Protein AF-A0A8T6NYT9-F1 (afdb_monomer_lite)

Foldseek 3Di:
DDPLLLVLLLVLLLLLLLLCLPCVPQLLSPLLSVLSNLLSVLSLVCVLCVLVVHDDPCSLVSLVVSVVSNVRNLVSVVVLVVLPPPCPVLNVQLVVLVVQLVVLSVVSVPPPPPDDPVVSSSSNSVSSVSNSVSSQCSVLVLLQWDDPLVSVVLVCQLVVQLCVFLVVLVVVCVPDPSRDSVSSVVSSVSSSVSSCCSSCVVVVVLVVCCVPCVVPVPVSVVVNLVVLVVVLVSTNDPPDDPVPDDPSVVVSLLLVLVVCLVPLSSLLSRNCLPPPVLPPDPPDRSSRSSVVVSVVSVVVVVVQDDDPPCPPDNDPSVVVVVD

Secondary structure (DSSP, 8-state):
--HHHHHHHHHHHHHHHHHHHHHTTSHHHHHHHHHHHHHHHHHHHHHHHHHTT---TTHHHHHHHHHHHHHHHHHHHHHHHHT-TT-HHHHHHHHHHHHHHHHHHHHTTS-TTSS-HHHHHHHHHHHHHHHHHHHHHHHHHHTT--SHHHHHHHHHHHHHHIIIIIHHHHHHHHH-SS--HHHHHHHHHHHHHHHHHHHTHHHHHHHHHHHHTTT-HHHHHHHHHHHHHHHHHHHS-SS--TTS--HHHHHHHHHHHHHTTT-HHHHHTSGGGG-GGG-S-TT--HHHHHHHHHHHHHHHHHHHSPPTT-TT---HHHHHHH-

Structure (mmCIF, N/CA/C/O backbone):
data_AF-A0A8T6NYT9-F1
#
_entry.id   AF-A0A8T6NYT9-F1
#
loop_
_atom_site.group_PDB
_atom_site.id
_atom_site.type_symbol
_atom_site.label_atom_id
_atom_site.label_alt_id
_atom_site.label_comp_id
_atom_site.label_asym_id
_atom_site.label_entity_id
_atom_site.label_seq_id
_atom_site.pdbx_PDB_ins_code
_atom_site.Cartn_x
_atom_site.Cartn_y
_atom_site.Cartn_z
_atom_site.occupancy
_atom_site.B_iso_or_equiv
_atom_site.auth_seq_id
_atom_site.auth_comp_id
_atom_site.auth_asym_id
_atom_site.auth_atom_id
_atom_site.pdbx_PDB_model_num
ATOM 1 N N . MET A 1 1 ? 15.267 -5.896 -19.922 1.00 69.62 1 MET A N 1
ATOM 2 C CA . MET A 1 1 ? 14.288 -5.954 -18.816 1.00 69.62 1 MET A CA 1
ATOM 3 C C . MET A 1 1 ? 14.125 -7.400 -18.393 1.00 69.62 1 MET A C 1
ATOM 5 O O . MET A 1 1 ? 13.831 -8.230 -19.246 1.00 69.62 1 MET A O 1
ATOM 9 N N . SER A 1 2 ? 14.380 -7.717 -17.125 1.00 80.56 2 SER A N 1
ATOM 10 C CA . SER A 1 2 ? 14.230 -9.085 -16.614 1.00 80.56 2 SER A CA 1
ATOM 11 C C . SER A 1 2 ? 12.814 -9.315 -16.078 1.00 80.56 2 SER A C 1
ATOM 13 O O . SER A 1 2 ? 12.170 -8.389 -15.586 1.00 80.56 2 SER A O 1
ATOM 15 N N . VAL A 1 3 ? 12.331 -10.561 -16.128 1.00 86.12 3 VAL A N 1
ATOM 16 C CA . VAL A 1 3 ? 11.055 -10.963 -15.497 1.00 86.12 3 VAL A CA 1
ATOM 17 C C . VAL A 1 3 ? 11.041 -10.590 -14.010 1.00 86.12 3 VAL A C 1
ATOM 19 O O . VAL A 1 3 ? 10.022 -10.150 -13.483 1.00 86.12 3 VAL A O 1
ATOM 22 N N . LEU A 1 4 ? 12.202 -10.685 -13.355 1.00 88.38 4 LEU A N 1
ATOM 23 C CA . LEU A 1 4 ? 12.388 -10.294 -11.963 1.00 88.38 4 LEU A CA 1
ATOM 24 C C . LEU A 1 4 ? 12.063 -8.812 -11.722 1.00 88.38 4 LEU A C 1
ATOM 26 O O . LEU A 1 4 ? 11.344 -8.515 -10.778 1.00 88.38 4 LEU A O 1
ATOM 30 N N . GLN A 1 5 ? 12.521 -7.888 -12.576 1.00 87.19 5 GLN A N 1
ATOM 31 C CA . GLN A 1 5 ? 12.207 -6.457 -12.432 1.00 87.19 5 GLN A CA 1
ATOM 32 C C . GLN A 1 5 ? 10.701 -6.188 -12.506 1.00 87.19 5 GLN A C 1
ATOM 34 O O . GLN A 1 5 ? 10.179 -5.396 -11.727 1.00 87.19 5 GLN A O 1
ATOM 39 N N . VAL A 1 6 ? 10.001 -6.860 -13.424 1.00 91.50 6 VAL A N 1
ATOM 40 C CA . VAL A 1 6 ? 8.546 -6.720 -13.586 1.00 91.50 6 VAL A CA 1
ATOM 41 C C . VAL A 1 6 ? 7.810 -7.259 -12.361 1.00 91.50 6 VAL A C 1
ATOM 43 O O . VAL A 1 6 ? 6.886 -6.616 -11.866 1.00 91.50 6 VAL A O 1
ATOM 46 N N . ALA A 1 7 ? 8.239 -8.413 -11.843 1.00 93.25 7 ALA A N 1
ATOM 47 C CA . ALA A 1 7 ? 7.665 -9.009 -10.642 1.00 93.25 7 ALA A CA 1
ATOM 48 C C . ALA A 1 7 ? 7.893 -8.129 -9.404 1.00 93.25 7 ALA A C 1
ATOM 50 O O . ALA A 1 7 ? 6.951 -7.872 -8.655 1.00 93.25 7 ALA A O 1
ATOM 51 N N . VAL A 1 8 ? 9.116 -7.620 -9.226 1.00 93.44 8 VAL A N 1
ATOM 52 C CA . VAL A 1 8 ? 9.471 -6.682 -8.151 1.00 93.44 8 VAL A CA 1
ATOM 53 C C . VAL A 1 8 ? 8.623 -5.419 -8.251 1.00 93.44 8 VAL A C 1
ATOM 55 O O . VAL A 1 8 ? 7.994 -5.036 -7.272 1.00 93.44 8 VAL A O 1
ATOM 58 N N . TYR A 1 9 ? 8.524 -4.820 -9.439 1.00 94.62 9 TYR A N 1
ATOM 59 C CA . TYR A 1 9 ? 7.667 -3.664 -9.679 1.00 94.62 9 TYR A CA 1
ATOM 60 C C . TYR A 1 9 ? 6.212 -3.923 -9.277 1.00 94.62 9 TYR A C 1
ATOM 62 O O . TYR A 1 9 ? 5.646 -3.157 -8.497 1.00 94.62 9 TYR A O 1
ATOM 70 N N . ALA A 1 10 ? 5.617 -5.006 -9.786 1.00 96.75 10 ALA A N 1
ATOM 71 C CA . ALA A 1 10 ? 4.220 -5.331 -9.533 1.00 96.75 10 ALA A CA 1
ATOM 72 C C . ALA A 1 10 ? 3.969 -5.556 -8.037 1.00 96.75 10 ALA A C 1
ATOM 74 O O . ALA A 1 10 ? 2.984 -5.060 -7.493 1.00 96.75 10 ALA A O 1
ATOM 75 N N . PHE A 1 11 ? 4.883 -6.252 -7.359 1.00 96.88 11 PHE A N 1
ATOM 76 C CA . PHE A 1 11 ? 4.781 -6.513 -5.930 1.00 96.88 11 PHE A CA 1
ATOM 77 C C . PHE A 1 11 ? 4.947 -5.238 -5.092 1.00 96.88 11 PHE A C 1
ATOM 79 O O . PHE A 1 11 ? 4.126 -4.976 -4.214 1.00 96.88 11 PHE A O 1
ATOM 86 N N . THR A 1 12 ? 5.961 -4.412 -5.372 1.00 96.06 12 THR A N 1
ATOM 87 C CA . THR A 1 12 ? 6.179 -3.145 -4.658 1.00 96.06 12 THR A CA 1
ATOM 88 C C . THR A 1 12 ? 5.011 -2.179 -4.870 1.00 96.06 12 THR A C 1
ATOM 90 O O . THR A 1 12 ? 4.541 -1.574 -3.905 1.00 96.06 12 THR A O 1
ATOM 93 N N . LEU A 1 13 ? 4.490 -2.076 -6.098 1.00 97.69 13 LEU A N 1
ATOM 94 C CA . LEU A 1 13 ? 3.317 -1.257 -6.400 1.00 97.69 13 LEU A CA 1
ATOM 95 C C . LEU A 1 13 ? 2.077 -1.760 -5.653 1.00 97.69 13 LEU A C 1
ATOM 97 O O . LEU A 1 13 ? 1.397 -0.968 -4.999 1.00 97.69 13 LEU A O 1
ATOM 101 N N . TRP A 1 14 ? 1.798 -3.066 -5.726 1.00 98.12 14 TRP A N 1
ATOM 102 C CA . TRP A 1 14 ? 0.682 -3.688 -5.014 1.00 98.12 14 TRP A CA 1
ATOM 103 C C . TRP A 1 14 ? 0.761 -3.408 -3.520 1.00 98.12 14 TRP A C 1
ATOM 105 O O . TRP A 1 14 ? -0.209 -2.941 -2.932 1.00 98.12 14 TRP A O 1
ATOM 115 N N . MET A 1 15 ? 1.924 -3.633 -2.918 1.00 96.88 15 MET A N 1
ATOM 116 C CA . MET A 1 15 ? 2.115 -3.458 -1.489 1.00 96.88 15 MET A CA 1
ATOM 117 C C . MET A 1 15 ? 1.960 -1.996 -1.065 1.00 96.88 15 MET A C 1
ATOM 119 O O . MET A 1 15 ? 1.299 -1.717 -0.065 1.00 96.88 15 MET A O 1
ATOM 123 N N . GLY A 1 16 ? 2.508 -1.060 -1.847 1.00 96.69 16 GLY A N 1
ATOM 124 C CA . GLY A 1 16 ? 2.328 0.370 -1.620 1.00 96.69 16 GLY A CA 1
ATOM 125 C C . GLY A 1 16 ? 0.852 0.757 -1.631 1.00 96.69 16 GLY A C 1
ATOM 126 O O . GLY A 1 16 ? 0.350 1.297 -0.647 1.00 96.69 16 GLY A O 1
ATOM 127 N N . LEU A 1 17 ? 0.127 0.406 -2.697 1.00 97.38 17 LEU A N 1
ATOM 128 C CA . LEU A 1 17 ? -1.304 0.696 -2.818 1.00 97.38 17 LEU A CA 1
ATOM 129 C C . LEU A 1 17 ? -2.139 -0.002 -1.738 1.00 97.38 17 LEU A C 1
ATOM 131 O O . LEU A 1 17 ? -3.044 0.617 -1.182 1.00 97.38 17 LEU A O 1
ATOM 135 N N . TYR A 1 18 ? -1.816 -1.251 -1.397 1.00 95.81 18 TYR A N 1
ATOM 136 C CA . TYR A 1 18 ? -2.492 -2.013 -0.349 1.00 95.81 18 TYR A CA 1
ATOM 137 C C . TYR A 1 18 ? -2.380 -1.321 1.015 1.00 95.81 18 TYR A C 1
ATOM 139 O O . TYR A 1 18 ? -3.374 -1.184 1.726 1.00 95.81 18 TYR A O 1
ATOM 147 N N . MET A 1 19 ? -1.191 -0.828 1.376 1.00 94.44 19 MET A N 1
ATOM 148 C CA . MET A 1 19 ? -0.997 -0.089 2.628 1.00 94.44 19 MET A CA 1
ATOM 149 C C . MET A 1 19 ? -1.791 1.221 2.655 1.00 94.44 19 MET A C 1
ATOM 151 O O . MET A 1 19 ? -2.380 1.561 3.688 1.00 94.44 19 MET A O 1
ATOM 155 N N . LEU A 1 20 ? -1.834 1.939 1.526 1.00 94.56 20 LEU A N 1
ATOM 156 C CA . LEU A 1 20 ? -2.607 3.174 1.399 1.00 94.56 20 LEU A CA 1
ATOM 157 C C . LEU A 1 20 ? -4.108 2.911 1.537 1.00 94.56 20 LEU A C 1
ATOM 159 O O . LEU A 1 20 ? -4.783 3.633 2.263 1.00 94.56 20 LEU A O 1
ATOM 163 N N . GLU A 1 21 ? -4.622 1.867 0.893 1.00 92.75 21 GLU A N 1
ATOM 164 C CA . GLU A 1 21 ? -6.035 1.494 0.966 1.00 92.75 21 GLU A CA 1
ATOM 165 C C . GLU A 1 21 ? -6.429 1.034 2.373 1.00 92.75 21 GLU A C 1
ATOM 167 O O . GLU A 1 21 ? -7.444 1.481 2.910 1.00 92.75 21 GLU A O 1
ATOM 172 N N . ARG A 1 22 ? -5.590 0.207 3.009 1.00 87.44 22 ARG A N 1
ATOM 173 C CA . ARG A 1 22 ? -5.899 -0.402 4.304 1.00 87.44 22 ARG A CA 1
ATOM 174 C C . ARG A 1 22 ? -6.036 0.622 5.427 1.00 87.44 22 ARG A C 1
ATOM 176 O O . ARG A 1 22 ? -6.918 0.477 6.270 1.00 87.44 22 ARG A O 1
ATOM 183 N N . ALA A 1 23 ? -5.138 1.605 5.495 1.00 84.50 23 ALA A N 1
ATOM 184 C CA . ALA A 1 23 ? -5.061 2.502 6.648 1.00 84.50 23 ALA A CA 1
ATOM 185 C C . ALA A 1 23 ? -4.524 3.902 6.303 1.00 84.50 23 ALA A C 1
ATOM 187 O O . ALA A 1 23 ? -3.654 4.428 7.001 1.00 84.50 23 ALA A O 1
ATOM 188 N N . TRP A 1 24 ? -5.089 4.554 5.277 1.00 86.12 24 TRP A N 1
ATOM 189 C CA . TRP A 1 24 ? -4.715 5.925 4.886 1.00 86.12 24 TRP A CA 1
ATOM 190 C C . TRP A 1 24 ? -4.784 6.950 6.026 1.00 86.12 24 TRP A C 1
ATOM 192 O O . TRP A 1 24 ? -4.152 7.990 5.959 1.00 86.12 24 TRP A O 1
ATOM 202 N N . HIS A 1 25 ? -5.548 6.730 7.090 1.00 83.31 25 HIS A N 1
ATOM 203 C CA . HIS A 1 25 ? -5.598 7.696 8.191 1.00 83.31 25 HIS A CA 1
ATOM 204 C C . HIS A 1 25 ? -4.392 7.595 9.142 1.00 83.31 25 HIS A C 1
ATOM 206 O O . HIS A 1 25 ? -4.184 8.499 9.948 1.00 83.31 25 HIS A O 1
ATOM 212 N N . LYS A 1 26 ? -3.602 6.512 9.088 1.00 84.25 26 LYS A N 1
ATOM 213 C CA . LYS A 1 26 ? -2.455 6.311 9.981 1.00 84.25 26 LYS A CA 1
ATOM 214 C C . LYS A 1 26 ? -1.170 6.795 9.314 1.00 84.25 26 LYS A C 1
ATOM 216 O O . LYS A 1 26 ? -0.822 6.282 8.250 1.00 84.25 26 LYS A O 1
ATOM 221 N N . PRO A 1 27 ? -0.426 7.731 9.925 1.00 86.56 27 PRO A N 1
ATOM 222 C CA . PRO A 1 27 ? 0.729 8.357 9.283 1.00 86.56 27 PRO A CA 1
ATOM 223 C C . PRO A 1 27 ? 1.790 7.337 8.848 1.00 86.56 27 PRO A C 1
ATOM 225 O O . PRO A 1 27 ? 2.252 7.404 7.713 1.00 86.56 27 PRO A O 1
ATOM 228 N N . GLY A 1 28 ? 2.103 6.336 9.681 1.00 86.81 28 GLY A N 1
ATOM 229 C CA . GLY A 1 28 ? 3.071 5.287 9.334 1.00 86.81 28 GLY A CA 1
ATOM 230 C C . GLY A 1 28 ? 2.706 4.507 8.063 1.00 86.81 28 GLY A C 1
ATOM 231 O O . GLY A 1 28 ? 3.552 4.325 7.193 1.00 86.81 28 GLY A O 1
ATOM 232 N N . MET A 1 29 ? 1.434 4.120 7.915 1.00 90.25 29 MET A N 1
ATOM 233 C CA . MET A 1 29 ? 0.938 3.391 6.737 1.00 90.25 29 MET A CA 1
ATOM 234 C C . MET A 1 29 ? 0.934 4.268 5.481 1.00 90.25 29 MET A C 1
ATOM 236 O O . MET A 1 29 ? 1.312 3.804 4.407 1.00 90.25 29 MET A O 1
ATOM 240 N N . ARG A 1 30 ? 0.578 5.553 5.619 1.00 93.25 30 ARG A N 1
ATOM 241 C CA . ARG A 1 30 ? 0.598 6.521 4.511 1.00 93.25 30 ARG A CA 1
ATOM 242 C C . ARG A 1 30 ? 1.997 6.731 3.961 1.00 93.25 30 ARG A C 1
ATOM 244 O O . ARG A 1 30 ? 2.193 6.628 2.757 1.00 93.25 30 ARG A O 1
ATOM 251 N N . TYR A 1 31 ? 2.955 7.061 4.824 1.00 93.12 31 TYR A N 1
ATOM 252 C CA . TYR A 1 31 ? 4.298 7.409 4.370 1.00 93.12 31 TYR A CA 1
ATOM 253 C C . TYR A 1 31 ? 5.034 6.190 3.815 1.00 93.12 31 TYR A C 1
ATOM 255 O O . TYR A 1 31 ? 5.657 6.299 2.762 1.00 93.12 31 TYR A O 1
ATOM 263 N N . ALA A 1 32 ? 4.886 5.018 4.441 1.00 92.50 32 ALA A N 1
ATOM 264 C CA . ALA A 1 32 ? 5.432 3.774 3.905 1.00 92.50 32 ALA A CA 1
ATOM 265 C C . ALA A 1 32 ? 4.803 3.404 2.550 1.00 92.50 32 ALA A C 1
ATOM 267 O O . ALA A 1 32 ? 5.521 3.106 1.597 1.00 92.50 32 ALA A O 1
ATOM 268 N N . GLY A 1 33 ? 3.473 3.497 2.429 1.00 94.31 33 GLY A N 1
ATOM 269 C CA . GLY A 1 33 ? 2.775 3.224 1.172 1.00 94.31 33 GLY A CA 1
ATOM 270 C C . GLY A 1 33 ? 3.147 4.203 0.052 1.00 94.31 33 GLY A C 1
ATOM 271 O O . GLY A 1 33 ? 3.397 3.776 -1.074 1.00 94.31 33 GLY A O 1
ATOM 272 N N . LEU A 1 34 ? 3.266 5.502 0.356 1.00 95.19 34 LEU A N 1
ATOM 273 C CA . LEU A 1 34 ? 3.744 6.515 -0.594 1.00 95.19 34 LEU A CA 1
ATOM 274 C C . LEU A 1 34 ? 5.205 6.276 -0.991 1.00 95.19 34 LEU A C 1
ATOM 276 O O . LEU A 1 34 ? 5.539 6.412 -2.164 1.00 95.19 34 LEU A O 1
ATOM 280 N N . GLY A 1 35 ? 6.061 5.885 -0.043 1.00 93.56 35 GLY A N 1
ATOM 281 C CA . GLY A 1 35 ? 7.455 5.534 -0.311 1.00 93.56 35 GLY A CA 1
ATOM 282 C C . GLY A 1 35 ? 7.568 4.373 -1.298 1.00 93.56 35 GLY A C 1
ATOM 283 O O . GLY A 1 35 ? 8.280 4.483 -2.294 1.00 93.56 35 GLY A O 1
ATOM 284 N N . LEU A 1 36 ? 6.806 3.297 -1.076 1.00 95.19 36 LEU A N 1
ATOM 285 C CA . LEU A 1 36 ? 6.728 2.151 -1.991 1.00 95.19 36 LEU A CA 1
ATOM 286 C C . LEU A 1 36 ? 6.179 2.540 -3.370 1.00 95.19 36 LEU A C 1
ATOM 288 O O . LEU A 1 36 ? 6.704 2.092 -4.387 1.00 95.19 36 LEU A O 1
ATOM 292 N N . LEU A 1 37 ? 5.156 3.397 -3.420 1.00 95.50 37 LEU A N 1
ATOM 293 C CA . LEU A 1 37 ? 4.544 3.846 -4.672 1.00 95.50 37 LEU A CA 1
ATOM 294 C C . LEU A 1 37 ? 5.505 4.687 -5.519 1.00 95.50 37 LEU A C 1
ATOM 296 O O . LEU A 1 37 ? 5.673 4.422 -6.708 1.00 95.50 37 LEU A O 1
ATOM 300 N N . ILE A 1 38 ? 6.169 5.669 -4.907 1.00 93.12 38 ILE A N 1
ATOM 301 C CA . ILE A 1 38 ? 7.181 6.493 -5.581 1.00 93.12 38 ILE A CA 1
ATOM 302 C C . ILE A 1 38 ? 8.324 5.618 -6.085 1.00 93.12 38 ILE A C 1
ATOM 304 O O . ILE A 1 38 ? 8.765 5.771 -7.226 1.00 93.12 38 ILE A O 1
ATOM 308 N N . TYR A 1 39 ? 8.776 4.673 -5.260 1.00 91.75 39 TYR A N 1
ATOM 309 C CA . TYR A 1 39 ? 9.820 3.741 -5.653 1.00 91.75 39 TYR A CA 1
ATOM 310 C C . TYR A 1 39 ? 9.406 2.878 -6.856 1.00 91.75 39 TYR A C 1
ATOM 312 O O . TYR A 1 39 ? 10.167 2.767 -7.817 1.00 91.75 39 TYR A O 1
ATOM 320 N N . ALA A 1 40 ? 8.188 2.325 -6.854 1.00 94.06 40 ALA A N 1
ATOM 321 C CA . ALA A 1 40 ? 7.669 1.531 -7.967 1.00 94.06 40 ALA A CA 1
ATOM 322 C C . ALA A 1 40 ? 7.590 2.344 -9.272 1.00 94.06 40 ALA A C 1
ATOM 324 O O . ALA A 1 40 ? 8.002 1.859 -10.326 1.00 94.06 40 ALA A O 1
ATOM 325 N N . ILE A 1 41 ? 7.128 3.598 -9.210 1.00 91.94 41 ILE A N 1
ATOM 326 C CA . ILE A 1 41 ? 7.104 4.509 -10.369 1.00 91.94 41 ILE A CA 1
ATOM 327 C C . ILE A 1 41 ? 8.526 4.767 -10.884 1.00 91.94 41 ILE A C 1
ATOM 329 O O . ILE A 1 41 ? 8.763 4.732 -12.095 1.00 91.94 41 ILE A O 1
ATOM 333 N N . GLY A 1 42 ? 9.483 4.975 -9.976 1.00 89.06 42 GLY A N 1
ATOM 334 C CA . GLY A 1 42 ? 10.900 5.092 -10.312 1.00 89.06 42 GLY A CA 1
ATOM 335 C C . GLY A 1 42 ? 11.430 3.865 -11.044 1.00 89.06 42 GLY A 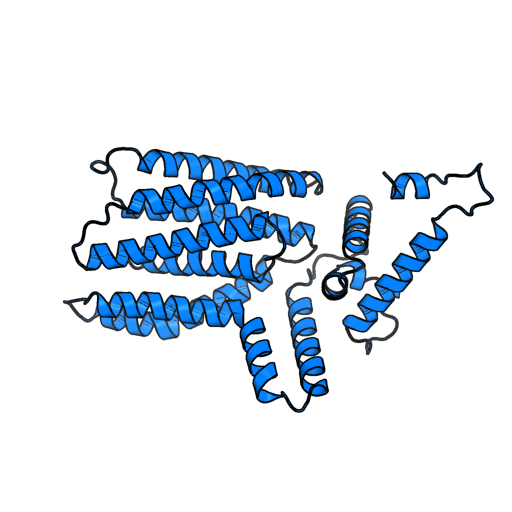C 1
ATOM 336 O O . GLY A 1 42 ? 12.048 3.997 -12.099 1.00 89.06 42 GLY A O 1
ATOM 337 N N . LEU A 1 43 ? 11.134 2.671 -10.525 1.00 88.00 43 LEU A N 1
ATOM 338 C CA . LEU A 1 43 ? 11.556 1.400 -11.109 1.00 88.00 43 LEU A CA 1
ATOM 339 C C . LEU A 1 43 ? 11.000 1.202 -12.529 1.00 88.00 43 LEU A C 1
ATOM 341 O O . LEU A 1 43 ? 11.760 0.854 -13.434 1.00 88.00 43 LEU A O 1
ATOM 345 N N . ALA A 1 44 ? 9.707 1.471 -12.748 1.00 90.56 44 ALA A N 1
ATOM 346 C CA . ALA A 1 44 ? 9.099 1.394 -14.080 1.00 90.56 44 ALA A CA 1
ATOM 347 C C . ALA A 1 44 ? 9.731 2.396 -15.051 1.00 90.56 44 ALA A C 1
ATOM 349 O O . ALA A 1 44 ? 10.100 2.038 -16.167 1.00 90.56 44 ALA A O 1
ATOM 350 N N . SER A 1 45 ? 9.920 3.639 -14.613 1.00 87.75 45 SER A N 1
ATOM 351 C CA . SER A 1 45 ? 10.474 4.695 -15.459 1.00 87.75 45 SER A CA 1
ATOM 352 C C . SER A 1 45 ? 11.919 4.420 -15.881 1.00 87.75 45 SER A C 1
ATOM 354 O O . SER A 1 45 ? 12.270 4.604 -17.045 1.00 87.75 45 SER A O 1
ATOM 356 N N . VAL A 1 46 ? 12.751 3.924 -14.958 1.00 83.38 46 VAL A N 1
ATOM 357 C CA . VAL A 1 46 ? 14.122 3.483 -15.261 1.00 83.38 46 VAL A CA 1
ATOM 358 C C . VAL A 1 46 ? 14.100 2.334 -16.262 1.00 83.38 46 VAL A C 1
ATOM 360 O O . VAL A 1 46 ? 14.842 2.357 -17.239 1.00 83.38 46 VAL A O 1
ATOM 363 N N . SER A 1 47 ? 13.218 1.354 -16.057 1.00 84.62 47 SER A N 1
ATOM 364 C CA . SER A 1 47 ? 13.095 0.200 -16.950 1.00 84.62 47 SER A CA 1
ATOM 365 C C . SER A 1 47 ? 12.673 0.594 -18.373 1.00 84.62 47 SER A C 1
ATOM 367 O O . SER A 1 47 ? 13.186 0.054 -19.359 1.00 84.62 47 SER A O 1
ATOM 369 N N . LEU A 1 48 ? 11.768 1.567 -18.492 1.00 87.00 48 LEU A N 1
ATOM 370 C CA . LEU A 1 48 ? 11.297 2.097 -19.771 1.00 87.00 48 LEU A CA 1
ATOM 371 C C . LEU A 1 48 ? 12.383 2.876 -20.514 1.00 87.00 48 LEU A C 1
ATOM 373 O O . LEU A 1 48 ? 12.574 2.668 -21.710 1.00 87.00 48 LEU A O 1
ATOM 377 N N . ALA A 1 49 ? 13.117 3.734 -19.814 1.00 84.06 49 ALA A N 1
ATOM 378 C CA . ALA A 1 49 ? 14.165 4.542 -20.422 1.00 84.06 49 ALA A CA 1
ATOM 379 C C . ALA A 1 49 ? 15.401 3.721 -20.820 1.00 84.06 49 ALA A C 1
ATOM 381 O O . ALA A 1 49 ? 15.932 3.927 -21.911 1.00 84.06 49 ALA A O 1
ATOM 382 N N . ASP A 1 50 ? 15.795 2.733 -20.007 1.00 79.94 50 ASP A N 1
ATOM 383 C CA . ASP A 1 50 ? 16.852 1.772 -20.358 1.00 79.94 50 ASP A CA 1
ATOM 384 C C . ASP A 1 50 ? 16.489 1.006 -21.641 1.00 79.94 50 ASP A C 1
ATOM 386 O O . ASP A 1 50 ? 17.287 0.867 -22.565 1.00 79.94 50 ASP A O 1
ATOM 390 N N . SER A 1 51 ? 15.216 0.619 -21.766 1.00 78.06 51 SER A N 1
ATOM 391 C CA . SER A 1 51 ? 14.690 -0.027 -22.973 1.00 78.06 51 SER A CA 1
ATOM 392 C C . SER A 1 51 ? 14.675 0.885 -24.208 1.00 78.06 51 SER A C 1
ATOM 394 O O . SER A 1 51 ? 14.680 0.381 -25.327 1.00 78.06 51 SER A O 1
ATOM 396 N N . ALA A 1 52 ? 14.655 2.206 -24.020 1.00 80.62 52 ALA A N 1
ATOM 397 C CA . ALA A 1 52 ? 14.735 3.202 -25.088 1.00 80.62 52 ALA A CA 1
ATOM 398 C C . ALA A 1 52 ? 16.184 3.622 -25.414 1.00 80.62 52 ALA A C 1
ATOM 400 O O . ALA A 1 52 ? 16.388 4.542 -26.206 1.00 80.62 52 ALA A O 1
ATOM 401 N N . GLY A 1 53 ? 17.192 2.994 -24.792 1.00 77.06 53 GLY A N 1
ATOM 402 C CA . GLY A 1 53 ? 18.602 3.364 -24.949 1.00 77.06 53 GLY A CA 1
ATOM 403 C C . GLY A 1 53 ? 18.964 4.710 -24.309 1.00 77.06 53 GLY A C 1
ATOM 404 O O . GLY A 1 53 ? 20.016 5.274 -24.609 1.00 77.06 53 GLY A O 1
ATOM 405 N N . GLN A 1 54 ? 18.104 5.247 -23.438 1.00 79.44 54 GLN A N 1
ATOM 406 C CA . GLN A 1 54 ? 18.323 6.518 -22.756 1.00 79.44 54 GLN A CA 1
ATOM 407 C C . GLN A 1 54 ? 18.921 6.281 -21.369 1.00 79.44 54 GLN A C 1
ATOM 409 O O . GLN A 1 54 ? 18.381 5.535 -20.554 1.00 79.44 54 GLN A O 1
ATOM 414 N N . ARG A 1 55 ? 20.025 6.970 -21.057 1.00 71.25 55 ARG A N 1
ATOM 415 C CA . ARG A 1 55 ? 20.572 6.976 -19.695 1.00 71.25 55 ARG A CA 1
ATOM 416 C C . ARG A 1 55 ? 19.736 7.876 -18.792 1.00 71.25 55 ARG A C 1
ATOM 418 O O . ARG A 1 55 ? 19.692 9.089 -18.978 1.00 71.25 55 ARG A O 1
ATOM 425 N N . VAL A 1 56 ? 19.138 7.280 -17.766 1.00 69.25 56 VAL A N 1
ATOM 426 C CA . VAL A 1 56 ? 18.379 7.999 -16.739 1.00 69.25 56 VAL A CA 1
ATOM 427 C C . VAL A 1 56 ? 19.315 8.513 -15.656 1.00 69.25 56 VAL A C 1
ATOM 429 O O . VAL A 1 56 ? 19.646 7.806 -14.709 1.00 69.25 56 VAL A O 1
ATOM 432 N N . THR A 1 57 ? 19.728 9.772 -15.760 1.00 71.50 57 THR A N 1
ATOM 433 C CA . THR A 1 57 ? 20.584 10.415 -14.747 1.00 71.50 57 THR A CA 1
ATOM 434 C C . THR A 1 57 ? 19.850 10.703 -13.438 1.00 71.50 57 THR A C 1
ATOM 436 O O . THR A 1 57 ? 20.488 10.837 -12.398 1.00 71.50 57 THR A O 1
ATOM 439 N N . TRP A 1 58 ? 18.513 10.761 -13.458 1.00 71.12 58 TRP A N 1
ATOM 440 C CA . TRP A 1 58 ? 17.707 11.064 -12.276 1.00 71.12 58 TRP A CA 1
ATOM 441 C C . TRP A 1 58 ? 17.379 9.837 -11.397 1.00 71.12 58 TRP A C 1
ATOM 443 O O . TRP A 1 58 ? 16.826 9.985 -10.308 1.00 71.12 58 TRP A O 1
ATOM 453 N N . GLN A 1 59 ? 17.749 8.627 -11.829 1.00 67.62 59 GLN A N 1
ATOM 454 C CA . GLN A 1 59 ? 17.516 7.362 -11.121 1.00 67.62 59 GLN A CA 1
ATOM 455 C C . GLN A 1 59 ? 17.887 7.382 -9.620 1.00 67.62 59 GLN A C 1
ATOM 457 O O . GLN A 1 59 ? 17.038 7.007 -8.806 1.00 67.62 59 GLN A O 1
ATOM 462 N N . PRO A 1 60 ? 19.092 7.831 -9.206 1.00 69.38 60 PRO A N 1
ATOM 463 C CA . PRO A 1 60 ? 19.459 7.866 -7.788 1.00 69.38 60 PRO A CA 1
ATOM 464 C C . PRO A 1 60 ? 18.558 8.796 -6.963 1.00 69.38 60 PRO A C 1
ATOM 466 O O . PRO A 1 60 ? 18.284 8.521 -5.796 1.00 69.38 60 PRO A O 1
ATOM 469 N N . TYR A 1 61 ? 18.037 9.864 -7.570 1.00 75.19 61 TYR A N 1
ATOM 470 C CA . TYR A 1 61 ? 17.211 10.851 -6.879 1.00 75.19 61 TYR A CA 1
ATOM 471 C C . TYR A 1 61 ? 15.829 10.307 -6.516 1.00 75.19 61 TYR A C 1
ATOM 473 O O . TYR A 1 61 ? 15.298 10.687 -5.478 1.00 75.19 61 TYR A O 1
ATOM 481 N N . VAL A 1 62 ? 15.257 9.387 -7.303 1.00 75.88 62 VAL A N 1
ATOM 482 C CA . VAL A 1 62 ? 13.962 8.775 -6.953 1.00 75.88 62 VAL A CA 1
ATOM 483 C C . VAL A 1 62 ? 14.090 7.811 -5.780 1.00 75.88 62 VAL A C 1
ATOM 485 O O . VAL A 1 62 ? 13.236 7.820 -4.895 1.00 75.88 62 VAL A O 1
ATOM 488 N N . ALA A 1 63 ? 15.182 7.046 -5.705 1.00 76.12 63 ALA A N 1
ATOM 489 C CA . ALA A 1 63 ? 15.476 6.242 -4.521 1.00 76.12 63 ALA A CA 1
ATOM 490 C C . ALA A 1 63 ? 15.688 7.137 -3.284 1.00 76.12 63 ALA A C 1
ATOM 492 O O . ALA A 1 63 ? 15.080 6.900 -2.240 1.00 76.12 63 ALA A O 1
ATOM 493 N N . LEU A 1 64 ? 16.453 8.225 -3.424 1.00 81.06 64 LEU A N 1
ATOM 494 C CA . LEU A 1 64 ? 16.674 9.207 -2.355 1.00 81.06 64 LEU A CA 1
ATOM 495 C C . LEU A 1 64 ? 15.383 9.902 -1.902 1.00 81.06 64 LEU A C 1
ATOM 497 O O . LEU A 1 64 ? 15.218 10.159 -0.712 1.00 81.06 64 LEU A O 1
ATOM 501 N N . LEU A 1 65 ? 14.438 10.155 -2.811 1.00 84.94 65 LEU A N 1
ATOM 502 C CA . LEU A 1 65 ? 13.154 10.783 -2.484 1.00 84.94 65 LEU A CA 1
ATOM 503 C C . LEU A 1 65 ? 12.285 9.907 -1.570 1.00 84.94 65 LEU A C 1
ATOM 505 O O . LEU A 1 65 ? 11.428 10.420 -0.852 1.00 84.94 65 LEU A O 1
ATOM 509 N N . THR A 1 66 ? 12.530 8.596 -1.535 1.00 85.38 66 THR A N 1
ATOM 510 C CA . THR A 1 66 ? 11.817 7.694 -0.620 1.00 85.38 66 THR A CA 1
ATOM 511 C C . THR A 1 66 ? 12.336 7.768 0.817 1.00 85.38 66 THR A C 1
ATOM 513 O O . THR A 1 66 ? 11.561 7.568 1.750 1.00 85.38 66 THR A O 1
ATOM 516 N N . VAL A 1 67 ? 13.605 8.138 1.021 1.00 86.81 67 VAL A N 1
ATOM 517 C CA . VAL A 1 67 ? 14.243 8.251 2.345 1.00 86.81 67 VAL A CA 1
ATOM 518 C C . VAL A 1 67 ? 13.452 9.125 3.327 1.00 86.81 67 VAL A C 1
ATOM 520 O O . VAL A 1 67 ? 13.157 8.636 4.420 1.00 86.81 67 VAL A O 1
ATOM 523 N N . PRO A 1 68 ? 13.052 10.373 2.997 1.00 88.25 68 PRO A N 1
ATOM 524 C CA . PRO A 1 68 ? 12.286 11.197 3.930 1.00 88.25 68 PRO A CA 1
ATOM 525 C C . PRO A 1 68 ? 10.926 10.581 4.282 1.00 88.25 68 PRO A C 1
ATOM 527 O O . PRO A 1 68 ? 10.477 10.716 5.417 1.00 88.25 68 PRO A O 1
ATOM 530 N N . LEU A 1 69 ? 10.281 9.858 3.360 1.00 89.44 69 LEU A N 1
ATOM 531 C CA . LEU A 1 69 ? 9.007 9.189 3.641 1.00 89.44 69 LEU A CA 1
ATOM 532 C C . LEU A 1 69 ? 9.185 8.061 4.663 1.00 89.44 69 LEU A C 1
ATOM 534 O O . LEU A 1 69 ? 8.409 7.953 5.611 1.00 89.44 69 LEU A O 1
ATOM 538 N N . TRP A 1 70 ? 10.250 7.273 4.544 1.00 85.31 70 TRP A N 1
ATOM 539 C CA . TRP A 1 70 ? 10.560 6.236 5.531 1.00 85.31 70 TRP A CA 1
ATOM 540 C C . TRP A 1 70 ? 11.011 6.807 6.874 1.00 85.31 70 TRP A C 1
ATOM 542 O O . TRP A 1 70 ? 10.597 6.302 7.920 1.00 85.31 70 TRP A O 1
ATOM 552 N N . ALA A 1 71 ? 11.761 7.911 6.865 1.00 85.94 71 ALA A N 1
ATOM 553 C CA . ALA A 1 71 ? 12.121 8.637 8.081 1.00 85.94 71 ALA A CA 1
ATOM 554 C C . ALA A 1 71 ? 10.884 9.158 8.835 1.00 85.94 71 ALA A C 1
ATOM 556 O O . ALA A 1 71 ? 10.871 9.153 10.062 1.00 85.94 71 ALA A O 1
ATOM 557 N N . LEU A 1 72 ? 9.819 9.546 8.123 1.00 86.25 72 LEU A N 1
ATOM 558 C CA . LEU A 1 72 ? 8.534 9.925 8.723 1.00 86.25 72 LEU A CA 1
ATOM 559 C C . LEU A 1 72 ? 7.694 8.716 9.170 1.00 86.25 72 LEU A C 1
ATOM 561 O O . LEU A 1 72 ? 6.852 8.842 10.062 1.00 86.25 72 LEU A O 1
ATOM 565 N N . ALA A 1 73 ? 7.903 7.537 8.583 1.00 84.25 73 ALA A N 1
ATOM 566 C CA . ALA A 1 73 ? 7.169 6.325 8.938 1.00 84.25 73 ALA A CA 1
ATOM 567 C C . ALA A 1 73 ? 7.673 5.682 10.248 1.00 84.25 73 ALA A C 1
ATOM 569 O O . ALA A 1 73 ? 6.860 5.274 11.080 1.00 84.25 73 ALA A O 1
ATOM 570 N N . LEU A 1 74 ? 8.995 5.632 10.461 1.00 81.19 74 LEU A N 1
ATOM 571 C CA . LEU A 1 74 ? 9.642 4.917 11.576 1.00 81.19 74 LEU A CA 1
ATOM 572 C C . LEU A 1 74 ? 9.283 5.411 12.998 1.00 81.19 74 LEU A C 1
ATOM 574 O O . LEU A 1 74 ? 9.066 4.565 13.868 1.00 81.19 74 LEU A O 1
ATOM 578 N N . PRO A 1 75 ? 9.164 6.722 13.289 1.00 80.44 75 PRO A N 1
ATOM 579 C CA . PRO A 1 75 ? 8.816 7.197 14.632 1.00 80.44 75 PRO A CA 1
ATOM 580 C C . PRO A 1 75 ? 7.431 6.724 15.089 1.00 80.44 75 PRO A C 1
ATOM 582 O O . PRO A 1 75 ? 7.239 6.388 16.258 1.00 80.44 75 PRO A O 1
ATOM 585 N N . ASN A 1 76 ? 6.482 6.624 14.152 1.00 75.19 76 ASN A N 1
ATOM 586 C CA . ASN A 1 76 ? 5.140 6.110 14.429 1.00 75.19 76 ASN A CA 1
ATOM 587 C C . ASN A 1 76 ? 5.180 4.630 14.839 1.00 75.19 76 ASN A C 1
ATOM 589 O O . ASN A 1 76 ? 4.401 4.195 15.681 1.00 75.19 76 ASN A O 1
ATOM 593 N N . LEU A 1 77 ? 6.123 3.864 14.286 1.00 71.75 77 LEU A N 1
ATOM 594 C CA . LEU A 1 77 ? 6.310 2.453 14.610 1.00 71.75 77 LEU A CA 1
ATOM 595 C C . LEU A 1 77 ? 6.853 2.260 16.033 1.00 71.75 77 LEU A C 1
ATOM 597 O O . LEU A 1 77 ? 6.422 1.346 16.732 1.00 71.75 77 LEU A O 1
ATOM 601 N N . HIS A 1 78 ? 7.748 3.145 16.482 1.00 69.31 78 HIS A N 1
ATOM 602 C CA . HIS A 1 78 ? 8.272 3.115 17.848 1.00 69.31 78 HIS A CA 1
ATOM 603 C C . HIS A 1 78 ? 7.170 3.367 18.884 1.00 69.31 78 HIS A C 1
ATOM 605 O O . HIS A 1 78 ? 7.059 2.615 19.849 1.00 69.31 78 HIS A O 1
ATOM 611 N N . GLN A 1 79 ? 6.316 4.370 18.651 1.00 70.56 79 GLN A N 1
ATOM 612 C CA . GLN A 1 79 ? 5.190 4.672 19.541 1.00 70.56 79 GLN A CA 1
ATOM 613 C C . GLN A 1 79 ? 4.185 3.514 19.610 1.00 70.56 79 GLN A C 1
ATOM 615 O O . GLN A 1 79 ? 3.805 3.103 20.700 1.00 70.56 79 GLN A O 1
ATOM 620 N N . MET A 1 80 ? 3.806 2.939 18.463 1.00 65.88 80 MET A N 1
ATOM 621 C CA . MET A 1 80 ? 2.843 1.828 18.410 1.00 65.88 80 MET A CA 1
ATOM 622 C C . MET A 1 80 ? 3.381 0.553 19.066 1.00 65.88 80 MET A C 1
ATOM 624 O O . MET A 1 80 ? 2.638 -0.198 19.692 1.00 65.88 80 MET A O 1
ATOM 628 N N . ALA A 1 81 ? 4.681 0.289 18.942 1.00 66.38 81 ALA A N 1
ATOM 629 C CA . ALA A 1 81 ? 5.260 -0.930 19.482 1.00 66.38 81 ALA A CA 1
ATOM 630 C C . ALA A 1 81 ? 5.543 -0.872 20.990 1.00 66.38 81 ALA A C 1
ATOM 632 O O . ALA A 1 81 ? 5.594 -1.927 21.617 1.00 66.38 81 ALA A O 1
ATOM 633 N N . GLN A 1 82 ? 5.671 0.319 21.587 1.00 66.00 82 GLN A N 1
ATOM 634 C CA . GLN A 1 82 ? 5.707 0.466 23.049 1.00 66.00 82 GLN A CA 1
ATOM 635 C C . GLN A 1 82 ? 4.391 0.023 23.707 1.00 66.00 82 GLN A C 1
ATOM 637 O O . GLN A 1 82 ? 4.399 -0.435 24.843 1.00 66.00 82 GLN A O 1
ATOM 642 N N . THR A 1 83 ? 3.271 0.104 22.986 1.00 60.38 83 THR A N 1
ATOM 643 C CA . THR A 1 83 ? 1.945 -0.301 23.477 1.00 60.38 83 THR A CA 1
ATOM 644 C C . THR A 1 83 ? 1.716 -1.819 23.413 1.00 60.38 83 THR A C 1
ATOM 646 O O . THR A 1 83 ? 0.743 -2.320 23.970 1.00 60.38 83 THR A O 1
ATOM 649 N N . ILE A 1 84 ? 2.592 -2.580 22.743 1.00 62.28 84 ILE A N 1
ATOM 650 C CA . ILE A 1 84 ? 2.442 -4.030 22.565 1.00 62.28 84 ILE A CA 1
ATOM 651 C C . ILE A 1 84 ? 3.602 -4.751 23.266 1.00 62.28 84 ILE A C 1
ATOM 653 O O . ILE A 1 84 ? 4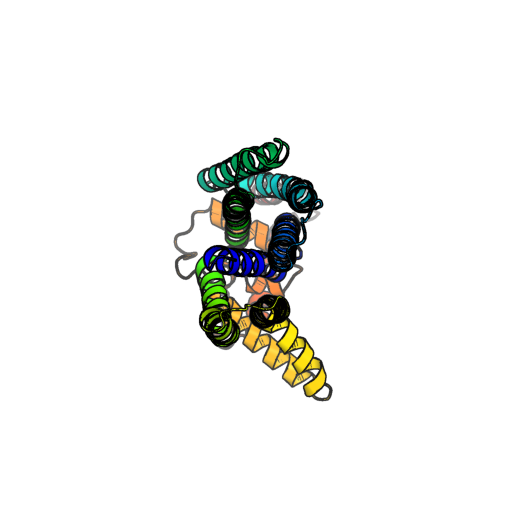.693 -4.886 22.704 1.00 62.28 84 ILE A O 1
ATOM 657 N N . SER A 1 85 ? 3.346 -5.286 24.467 1.00 53.38 85 SER A N 1
ATOM 658 C CA . SER A 1 85 ? 4.343 -5.908 25.362 1.00 53.38 85 SER A CA 1
ATOM 659 C C . SER A 1 85 ? 5.123 -7.091 24.750 1.00 53.38 85 SER A C 1
ATOM 661 O O . SER A 1 85 ? 6.182 -7.470 25.251 1.00 53.38 85 SER A O 1
ATOM 663 N N . LYS A 1 86 ? 4.678 -7.646 23.609 1.00 60.38 86 LYS A N 1
ATOM 664 C CA . LYS A 1 86 ? 5.274 -8.823 22.939 1.00 60.38 86 LYS A CA 1
ATOM 665 C C . LYS A 1 86 ? 5.739 -8.592 21.483 1.00 60.38 86 LYS A C 1
ATOM 667 O O . LYS A 1 86 ? 5.820 -9.546 20.712 1.00 60.38 86 LYS A O 1
ATOM 672 N N . THR A 1 87 ? 6.121 -7.367 21.091 1.00 68.94 87 THR A N 1
ATOM 673 C CA . THR A 1 87 ? 6.485 -7.038 19.680 1.00 68.94 87 THR A CA 1
ATOM 674 C C . THR A 1 87 ? 7.978 -6.769 19.425 1.00 68.94 87 THR A C 1
ATOM 676 O O . THR A 1 87 ? 8.380 -6.342 18.342 1.00 68.94 87 THR A O 1
ATOM 679 N N . ARG A 1 88 ? 8.863 -7.111 20.372 1.00 72.75 88 ARG A N 1
ATOM 680 C CA . ARG A 1 88 ? 10.314 -6.854 20.253 1.00 72.75 88 ARG A CA 1
ATOM 681 C C . ARG A 1 88 ? 10.946 -7.413 18.966 1.00 72.75 88 ARG A C 1
ATOM 683 O O . ARG A 1 88 ? 11.784 -6.748 18.370 1.00 72.75 88 ARG A O 1
ATOM 690 N N . ARG A 1 89 ? 10.528 -8.598 18.499 1.00 76.25 89 ARG A N 1
ATOM 691 C CA . ARG A 1 89 ? 11.063 -9.212 17.263 1.00 76.25 89 ARG A CA 1
ATOM 692 C C . ARG A 1 89 ? 10.721 -8.415 16.001 1.00 76.25 89 ARG A C 1
ATOM 694 O O . ARG A 1 89 ? 11.578 -8.261 15.142 1.00 76.25 89 ARG A O 1
ATOM 701 N N . VAL A 1 90 ? 9.499 -7.893 15.893 1.00 74.06 90 VAL A N 1
ATOM 702 C CA . VAL A 1 90 ? 9.066 -7.147 14.697 1.00 74.06 90 VAL A CA 1
ATOM 703 C C . VAL A 1 90 ? 9.692 -5.756 14.669 1.00 74.06 90 VAL A C 1
ATOM 705 O O . VAL A 1 90 ? 10.095 -5.297 13.607 1.00 74.06 90 VAL A O 1
ATOM 708 N N . LEU A 1 91 ? 9.870 -5.129 15.837 1.00 77.50 91 LEU A N 1
ATOM 709 C CA . LEU A 1 91 ? 10.671 -3.911 15.959 1.00 77.50 91 LEU A CA 1
ATOM 710 C C . LEU A 1 91 ? 12.104 -4.128 15.478 1.00 77.50 91 LEU A C 1
ATOM 712 O O . LEU A 1 91 ? 12.603 -3.338 14.684 1.00 77.50 91 LEU A O 1
ATOM 716 N N . ILE A 1 92 ? 12.753 -5.208 15.928 1.00 80.19 92 ILE A N 1
ATOM 717 C CA . ILE A 1 92 ? 14.109 -5.549 15.486 1.00 80.19 92 ILE A CA 1
ATOM 718 C C . ILE A 1 92 ? 14.141 -5.715 13.965 1.00 80.19 92 ILE A C 1
ATOM 720 O O . ILE A 1 92 ? 15.011 -5.135 13.330 1.00 80.19 92 ILE A O 1
ATOM 724 N N . LEU A 1 93 ? 13.183 -6.436 13.374 1.00 76.19 93 LEU A N 1
ATOM 725 C CA . LEU A 1 93 ? 13.095 -6.594 11.919 1.00 76.19 93 LEU A CA 1
ATOM 726 C C . LEU A 1 93 ? 12.885 -5.256 11.192 1.00 76.19 93 LEU A C 1
ATOM 728 O O . LEU A 1 93 ? 13.517 -5.030 10.166 1.00 76.19 93 LEU A O 1
ATOM 732 N N . ALA A 1 94 ? 12.052 -4.358 11.726 1.00 78.31 94 ALA A N 1
ATOM 733 C CA . ALA A 1 94 ? 11.823 -3.036 11.146 1.00 78.31 94 ALA A CA 1
ATOM 734 C C . ALA A 1 94 ? 13.086 -2.159 11.190 1.00 78.31 94 ALA A C 1
ATOM 736 O O . ALA A 1 94 ? 13.448 -1.557 10.183 1.00 78.31 94 ALA A O 1
ATOM 737 N N . TYR A 1 95 ? 13.788 -2.118 12.329 1.00 82.81 95 TYR A N 1
ATOM 738 C CA . TYR A 1 95 ? 15.050 -1.383 12.457 1.00 82.81 95 TYR A CA 1
ATOM 739 C C . TYR A 1 95 ? 16.172 -2.004 11.627 1.00 82.81 95 TYR A C 1
ATOM 741 O O . TYR A 1 95 ? 16.965 -1.275 11.040 1.00 82.81 95 TYR A O 1
ATOM 749 N N . LEU A 1 96 ? 16.223 -3.335 11.544 1.00 84.06 96 LEU A N 1
ATOM 750 C CA . LEU A 1 96 ? 17.170 -4.046 10.695 1.00 84.06 96 LEU A CA 1
ATOM 751 C C . LEU A 1 96 ? 16.919 -3.702 9.222 1.00 84.06 96 LEU A C 1
ATOM 753 O O . LEU A 1 96 ? 17.850 -3.304 8.532 1.00 84.06 96 LEU A O 1
ATOM 757 N N . GLY A 1 97 ? 15.662 -3.755 8.770 1.00 80.81 97 GLY A N 1
ATOM 758 C CA . GLY A 1 97 ? 15.267 -3.333 7.425 1.00 80.81 97 GLY A CA 1
ATOM 759 C C . GLY A 1 97 ? 15.596 -1.866 7.144 1.00 80.81 97 GLY A C 1
ATOM 760 O O . GLY A 1 97 ? 16.114 -1.556 6.080 1.00 80.81 97 GLY A O 1
ATOM 761 N N . ALA A 1 98 ? 15.390 -0.967 8.111 1.00 85.00 98 ALA A N 1
ATOM 762 C CA . ALA A 1 98 ? 15.781 0.438 7.985 1.00 85.00 98 ALA A CA 1
ATOM 763 C C . ALA A 1 98 ? 17.306 0.625 7.885 1.00 85.00 98 ALA A C 1
ATOM 765 O O . ALA A 1 98 ? 17.774 1.465 7.117 1.00 85.00 98 ALA A O 1
ATOM 766 N N . ALA A 1 99 ? 18.086 -0.155 8.640 1.00 85.38 99 ALA A N 1
ATOM 767 C CA . ALA A 1 99 ? 19.544 -0.119 8.590 1.00 85.38 99 ALA A CA 1
ATOM 768 C C . ALA A 1 99 ? 20.077 -0.626 7.242 1.00 85.38 99 ALA A C 1
ATOM 770 O O . ALA A 1 99 ? 20.921 0.036 6.639 1.00 85.38 99 ALA A O 1
ATOM 771 N N . PHE A 1 100 ? 19.546 -1.749 6.742 1.00 85.44 100 PHE A N 1
ATOM 772 C CA . PHE A 1 100 ? 19.867 -2.254 5.405 1.00 85.44 100 PHE A CA 1
ATOM 773 C C . PHE A 1 100 ? 19.444 -1.265 4.322 1.00 85.44 100 PHE A C 1
ATOM 775 O O . PHE A 1 100 ? 20.272 -0.901 3.496 1.00 85.44 100 PHE A O 1
ATOM 782 N N . PHE A 1 101 ? 18.228 -0.720 4.399 1.00 84.94 101 PHE A N 1
ATOM 783 C CA . PHE A 1 101 ? 17.754 0.304 3.473 1.00 84.94 101 PHE A CA 1
ATOM 784 C C . PHE A 1 101 ? 18.694 1.512 3.423 1.00 84.94 101 PHE A C 1
ATOM 786 O O . PHE A 1 101 ? 19.039 1.985 2.339 1.00 84.94 101 PHE A O 1
ATOM 793 N N . LEU A 1 102 ? 19.137 2.008 4.583 1.00 86.44 102 LEU A N 1
ATOM 794 C CA . LEU A 1 102 ? 20.088 3.113 4.650 1.00 86.44 102 LEU A CA 1
ATOM 795 C C . LEU A 1 102 ? 21.424 2.723 4.013 1.00 86.44 102 LEU A C 1
ATOM 797 O O . LEU A 1 102 ? 21.955 3.487 3.215 1.00 86.44 102 LEU A O 1
ATOM 801 N N . MET A 1 103 ? 21.939 1.530 4.314 1.00 86.06 103 MET A N 1
ATOM 802 C CA . MET A 1 103 ? 23.181 1.017 3.735 1.00 86.06 103 MET A CA 1
ATOM 803 C C . MET A 1 103 ? 23.094 0.911 2.204 1.00 86.06 103 MET A C 1
ATOM 805 O O . MET A 1 103 ? 23.936 1.474 1.503 1.00 86.06 103 MET A O 1
ATOM 809 N N . THR A 1 104 ? 22.047 0.271 1.680 1.00 83.94 104 THR A N 1
ATOM 810 C CA . THR A 1 104 ? 21.779 0.124 0.243 1.00 83.94 104 THR A CA 1
ATOM 811 C C . THR A 1 104 ? 21.594 1.486 -0.427 1.00 83.94 104 THR A C 1
ATOM 813 O O . THR A 1 104 ? 22.135 1.733 -1.504 1.00 83.94 104 THR A O 1
ATOM 816 N N . THR A 1 105 ? 20.900 2.419 0.229 1.00 82.19 105 THR A N 1
ATOM 817 C CA . THR A 1 105 ? 20.730 3.792 -0.269 1.00 82.19 105 THR A CA 1
ATOM 818 C C . THR A 1 105 ? 22.056 4.549 -0.307 1.00 82.19 105 THR A C 1
ATOM 820 O O . THR A 1 105 ? 22.320 5.269 -1.264 1.00 82.19 105 THR A O 1
ATOM 823 N N . MET A 1 106 ? 22.928 4.379 0.689 1.00 82.25 106 MET A N 1
ATOM 824 C CA . MET A 1 106 ? 24.253 5.006 0.682 1.00 82.25 106 MET A CA 1
ATOM 825 C C . MET A 1 106 ? 25.142 4.453 -0.438 1.00 82.25 106 MET A C 1
ATOM 827 O O . MET A 1 106 ? 25.912 5.211 -1.026 1.00 82.25 106 MET A O 1
ATOM 831 N N . MET A 1 107 ? 24.993 3.177 -0.815 1.00 80.31 107 MET A N 1
ATOM 832 C CA . MET A 1 107 ? 25.703 2.614 -1.972 1.00 80.31 107 MET A CA 1
ATOM 833 C C . MET A 1 107 ? 25.324 3.289 -3.299 1.00 80.31 107 MET A C 1
ATOM 835 O O . MET A 1 107 ? 26.139 3.295 -4.217 1.00 80.31 107 MET A O 1
ATOM 839 N N . ILE A 1 108 ? 24.146 3.917 -3.403 1.00 76.62 108 ILE A N 1
ATOM 840 C CA . ILE A 1 108 ? 23.725 4.675 -4.597 1.00 76.62 108 ILE A CA 1
ATOM 841 C C . ILE A 1 108 ? 24.609 5.907 -4.836 1.00 76.62 108 ILE A C 1
ATOM 843 O O . ILE A 1 108 ? 24.773 6.329 -5.981 1.00 76.62 108 ILE A O 1
ATOM 847 N N . LEU A 1 109 ? 25.182 6.482 -3.773 1.00 74.88 109 LEU A N 1
ATOM 848 C CA . LEU A 1 109 ? 26.067 7.648 -3.862 1.00 74.88 109 LEU A CA 1
ATOM 849 C C . LEU A 1 109 ? 27.461 7.289 -4.401 1.00 74.88 109 LEU A C 1
ATOM 851 O O . LEU A 1 109 ? 28.204 8.180 -4.814 1.00 74.88 109 LEU A O 1
ATOM 855 N N . ILE A 1 110 ? 27.824 6.002 -4.410 1.00 72.06 110 ILE A N 1
ATOM 856 C CA . ILE A 1 110 ? 29.099 5.529 -4.952 1.00 72.06 110 ILE A CA 1
ATOM 857 C C . ILE A 1 110 ? 29.041 5.617 -6.489 1.00 72.06 110 ILE A C 1
ATOM 859 O O . ILE A 1 110 ? 28.059 5.169 -7.088 1.00 72.06 110 ILE A O 1
ATOM 863 N N . PRO A 1 111 ? 30.072 6.167 -7.164 1.00 64.56 111 PRO A N 1
ATOM 864 C CA . PRO A 1 111 ? 30.076 6.300 -8.619 1.00 64.56 111 PRO A CA 1
ATOM 865 C C . PRO A 1 111 ? 29.796 4.961 -9.322 1.00 64.56 111 PRO A C 1
ATOM 867 O O . PRO A 1 111 ? 30.524 3.989 -9.133 1.00 64.56 111 PRO A O 1
ATOM 870 N N . GLN A 1 112 ? 28.768 4.930 -10.174 1.00 62.62 112 GLN A N 1
ATOM 871 C CA . GLN A 1 112 ? 28.074 3.729 -10.686 1.00 62.62 112 GLN A CA 1
ATOM 872 C C . GLN A 1 112 ? 28.851 2.846 -11.686 1.00 62.62 112 GLN A C 1
ATOM 874 O O . GLN A 1 112 ? 28.269 2.091 -12.455 1.00 62.62 112 GLN A O 1
ATOM 879 N N . HIS A 1 113 ? 30.177 2.932 -11.707 1.00 56.94 113 HIS A N 1
ATOM 880 C CA . HIS A 1 113 ? 31.039 2.139 -12.586 1.00 56.94 113 HIS A CA 1
ATOM 881 C C . HIS A 1 113 ? 31.362 0.738 -12.031 1.00 56.94 113 HIS A C 1
ATOM 883 O O . HIS A 1 113 ? 31.971 -0.057 -12.741 1.00 56.94 113 HIS A O 1
ATOM 889 N N . ILE A 1 114 ? 30.964 0.434 -10.785 1.00 49.66 114 ILE A N 1
ATOM 890 C CA . ILE A 1 114 ? 31.354 -0.793 -10.060 1.00 49.66 114 ILE A CA 1
ATOM 891 C C . ILE A 1 114 ? 30.167 -1.749 -9.818 1.00 49.66 114 ILE A C 1
ATOM 893 O O . ILE A 1 114 ? 30.376 -2.956 -9.736 1.00 49.66 114 ILE A O 1
ATOM 897 N N . LEU A 1 115 ? 28.922 -1.258 -9.733 1.00 53.03 115 LEU A N 1
ATOM 898 C CA . LEU A 1 115 ? 27.727 -2.087 -9.498 1.00 53.03 115 LEU A CA 1
ATOM 899 C C . LEU A 1 115 ? 26.724 -1.970 -10.648 1.00 53.03 115 LEU A C 1
ATOM 901 O O . LEU A 1 115 ? 26.449 -0.877 -11.135 1.00 53.03 115 LEU A O 1
ATOM 905 N N . ALA A 1 116 ? 26.122 -3.097 -11.034 1.00 58.91 116 ALA A N 1
ATOM 906 C CA . ALA A 1 116 ? 24.999 -3.099 -11.960 1.00 58.91 116 ALA A CA 1
ATOM 907 C C . ALA A 1 116 ? 23.785 -2.410 -11.310 1.00 58.91 116 ALA A C 1
ATOM 909 O O . ALA A 1 116 ? 23.259 -2.867 -10.294 1.00 58.91 116 ALA A O 1
ATOM 910 N N . ASN A 1 117 ? 23.305 -1.327 -11.930 1.00 68.81 117 ASN A N 1
ATOM 911 C CA . ASN A 1 117 ? 22.186 -0.511 -11.436 1.00 68.81 117 ASN A CA 1
ATOM 912 C C . ASN A 1 117 ? 20.903 -1.312 -11.157 1.00 68.81 117 ASN A C 1
ATOM 914 O O . ASN A 1 117 ? 20.077 -0.899 -10.346 1.00 68.81 117 ASN A O 1
ATOM 918 N N . THR A 1 118 ? 20.727 -2.452 -11.823 1.00 69.81 118 THR A N 1
ATOM 919 C CA . THR A 1 118 ? 19.547 -3.307 -11.667 1.00 69.81 118 THR A CA 1
ATOM 920 C C . THR A 1 118 ? 19.554 -4.082 -10.353 1.00 69.81 118 THR A C 1
ATOM 922 O O . THR A 1 118 ? 18.527 -4.131 -9.679 1.00 69.81 118 THR A O 1
ATOM 925 N N . ASP A 1 119 ? 20.694 -4.649 -9.962 1.00 75.62 119 ASP A N 1
ATOM 926 C CA . ASP A 1 119 ? 20.782 -5.505 -8.774 1.00 75.62 119 ASP A CA 1
ATOM 927 C C . ASP A 1 119 ? 20.629 -4.681 -7.497 1.00 75.62 119 ASP A C 1
ATOM 929 O O . ASP A 1 119 ? 19.955 -5.095 -6.557 1.00 75.62 119 ASP A O 1
ATOM 933 N N . LEU A 1 120 ? 21.180 -3.465 -7.504 1.00 78.81 120 LEU A N 1
ATOM 934 C CA . LEU A 1 120 ? 21.036 -2.521 -6.402 1.00 78.81 120 LEU A CA 1
ATOM 935 C C . LEU A 1 120 ? 19.572 -2.095 -6.227 1.00 78.81 120 LEU A C 1
ATOM 937 O O . LEU A 1 120 ? 19.078 -2.042 -5.104 1.00 78.81 120 LEU A O 1
ATOM 941 N N . LEU A 1 121 ? 18.843 -1.859 -7.325 1.00 79.38 121 LEU A N 1
ATOM 942 C CA . LEU A 1 121 ? 17.407 -1.593 -7.246 1.00 79.38 121 LEU A CA 1
ATOM 943 C C . LEU A 1 121 ? 16.656 -2.793 -6.662 1.00 79.38 121 LEU A C 1
ATOM 945 O O . LEU A 1 121 ? 15.880 -2.624 -5.727 1.00 79.38 121 LEU A O 1
ATOM 949 N N . VAL A 1 122 ? 16.915 -4.011 -7.138 1.00 83.06 122 VAL A N 1
ATOM 950 C CA . VAL A 1 122 ? 16.263 -5.201 -6.571 1.00 83.06 122 VAL A CA 1
ATOM 951 C C . VAL A 1 122 ? 16.582 -5.346 -5.077 1.00 83.06 122 VAL A C 1
ATOM 953 O O . VAL A 1 122 ? 15.662 -5.566 -4.292 1.00 83.06 122 VAL A O 1
ATOM 956 N N . ALA A 1 123 ? 17.828 -5.137 -4.650 1.00 85.44 123 ALA A N 1
ATOM 957 C CA . ALA A 1 123 ? 18.194 -5.152 -3.232 1.00 85.44 123 ALA A CA 1
ATOM 958 C C . ALA A 1 123 ? 17.407 -4.105 -2.424 1.00 85.44 123 ALA A C 1
ATOM 960 O O . ALA A 1 123 ? 16.795 -4.437 -1.411 1.00 85.44 123 ALA A O 1
ATOM 961 N N . LEU A 1 124 ? 17.315 -2.870 -2.928 1.00 87.38 124 LEU A N 1
ATOM 962 C CA . LEU A 1 124 ? 16.555 -1.804 -2.274 1.00 87.38 124 LEU A CA 1
ATOM 963 C C . LEU A 1 124 ? 15.066 -2.160 -2.157 1.00 87.38 124 LEU A C 1
ATOM 965 O O . LEU A 1 124 ? 14.436 -1.886 -1.140 1.00 87.38 124 LEU A O 1
ATOM 969 N N . SER A 1 125 ? 14.497 -2.809 -3.176 1.00 87.50 125 SER A N 1
ATOM 970 C CA . SER A 1 125 ? 13.099 -3.245 -3.148 1.00 87.50 125 SER A CA 1
ATOM 971 C C . SER A 1 125 ? 12.821 -4.260 -2.035 1.00 87.50 125 SER A C 1
ATOM 973 O O . SER A 1 125 ? 11.765 -4.193 -1.407 1.00 87.50 125 SER A O 1
ATOM 975 N N . ILE A 1 126 ? 13.778 -5.147 -1.740 1.00 88.56 126 ILE A N 1
ATOM 976 C CA . ILE A 1 126 ? 13.669 -6.125 -0.652 1.00 88.56 126 ILE A CA 1
ATOM 977 C C . ILE A 1 126 ? 13.634 -5.395 0.693 1.00 88.56 126 ILE A C 1
ATOM 979 O O . ILE A 1 126 ? 12.735 -5.653 1.495 1.00 88.56 126 ILE A O 1
ATOM 983 N N . ASP A 1 127 ? 14.545 -4.444 0.913 1.00 89.19 127 ASP A N 1
ATOM 984 C CA . ASP A 1 127 ? 14.606 -3.662 2.154 1.00 89.19 127 ASP A CA 1
ATOM 985 C C . ASP A 1 127 ? 13.295 -2.893 2.398 1.00 89.19 127 ASP A C 1
ATOM 987 O O . ASP A 1 127 ? 12.715 -2.931 3.490 1.00 89.19 127 ASP A O 1
ATOM 991 N N . LEU A 1 128 ? 12.785 -2.246 1.346 1.00 90.19 128 LEU A N 1
ATOM 992 C CA . LEU A 1 128 ? 11.536 -1.488 1.367 1.00 90.19 128 LEU A CA 1
ATOM 993 C C . LEU A 1 128 ? 10.318 -2.370 1.661 1.00 90.19 128 LEU A C 1
ATOM 995 O O . LEU A 1 128 ? 9.459 -2.006 2.469 1.00 90.19 128 LEU A O 1
ATOM 999 N N . VAL A 1 129 ? 10.242 -3.537 1.022 1.00 90.19 129 VAL A N 1
ATOM 1000 C CA . VAL A 1 129 ? 9.172 -4.514 1.243 1.00 90.19 129 VAL A CA 1
ATOM 1001 C C . VAL A 1 129 ? 9.212 -5.049 2.670 1.00 90.19 129 VAL A C 1
ATOM 1003 O O . VAL A 1 129 ? 8.183 -5.065 3.342 1.00 90.19 129 VAL A O 1
ATOM 1006 N N . LEU A 1 130 ? 10.381 -5.451 3.172 1.00 88.38 130 LEU A N 1
ATOM 1007 C CA . LEU A 1 130 ? 10.512 -5.976 4.533 1.00 88.38 130 LEU A CA 1
ATOM 1008 C C . LEU A 1 130 ? 10.073 -4.941 5.571 1.00 88.38 130 LEU A C 1
ATOM 1010 O O . LEU A 1 130 ? 9.295 -5.251 6.478 1.00 88.38 130 LEU A O 1
ATOM 1014 N N . MET A 1 131 ? 10.518 -3.695 5.406 1.00 88.06 131 MET A N 1
ATOM 1015 C CA . MET A 1 131 ? 10.159 -2.606 6.306 1.00 88.06 131 MET A CA 1
ATOM 1016 C C . MET A 1 131 ? 8.664 -2.264 6.219 1.00 88.06 131 MET A C 1
ATOM 1018 O O . MET A 1 131 ? 7.999 -2.138 7.250 1.00 88.06 131 MET A O 1
ATOM 1022 N N . GLY A 1 132 ? 8.096 -2.176 5.013 1.00 90.38 132 GLY A N 1
ATOM 1023 C CA . GLY A 1 132 ? 6.665 -1.919 4.832 1.00 90.38 132 GLY A CA 1
ATOM 1024 C C . GLY A 1 132 ? 5.796 -3.039 5.403 1.00 90.38 132 GLY A C 1
ATOM 1025 O O . GLY A 1 132 ? 4.752 -2.772 5.997 1.00 90.38 132 GLY A O 1
ATOM 1026 N N . PHE A 1 133 ? 6.255 -4.289 5.307 1.00 90.19 133 PHE A N 1
ATOM 1027 C CA . PHE A 1 133 ? 5.545 -5.446 5.841 1.00 90.19 133 PHE A CA 1
ATOM 1028 C C . PHE A 1 133 ? 5.556 -5.409 7.366 1.00 90.19 133 PHE A C 1
ATOM 1030 O O . PHE A 1 133 ? 4.517 -5.618 7.987 1.00 90.19 133 PHE A O 1
ATOM 1037 N N . ALA A 1 134 ? 6.697 -5.071 7.975 1.00 87.38 134 ALA A N 1
ATOM 1038 C CA . ALA A 1 134 ? 6.797 -4.892 9.418 1.00 87.38 134 ALA A CA 1
ATOM 1039 C C . ALA A 1 134 ? 5.843 -3.794 9.924 1.00 87.38 134 ALA A C 1
ATOM 1041 O O . ALA A 1 134 ? 5.129 -4.014 10.904 1.00 87.38 134 ALA A O 1
ATOM 1042 N N . ILE A 1 135 ? 5.763 -2.652 9.225 1.00 87.56 135 ILE A N 1
ATOM 1043 C CA . ILE A 1 135 ? 4.807 -1.576 9.543 1.00 87.56 135 ILE A CA 1
ATOM 1044 C C . ILE A 1 135 ? 3.366 -2.076 9.434 1.00 87.56 135 ILE A C 1
ATOM 1046 O O . ILE A 1 135 ? 2.589 -1.909 10.374 1.00 87.56 135 ILE A O 1
ATOM 1050 N N . ALA A 1 136 ? 3.007 -2.713 8.318 1.00 89.31 136 ALA A N 1
ATOM 1051 C CA . ALA A 1 136 ? 1.658 -3.226 8.098 1.00 89.31 136 ALA A CA 1
ATOM 1052 C C . ALA A 1 136 ? 1.267 -4.292 9.132 1.00 89.31 136 ALA A C 1
ATOM 1054 O O . ALA A 1 136 ? 0.125 -4.320 9.590 1.00 89.31 136 ALA A O 1
ATOM 1055 N N . TRP A 1 137 ? 2.214 -5.142 9.532 1.00 87.00 137 TRP A N 1
ATOM 1056 C CA . TRP A 1 137 ? 2.003 -6.202 10.513 1.00 87.00 137 TRP A CA 1
ATOM 1057 C C . TRP A 1 137 ? 1.760 -5.646 11.913 1.00 87.00 137 TRP A C 1
ATOM 1059 O O . TRP A 1 137 ? 0.783 -6.027 12.559 1.00 87.00 137 TRP A O 1
ATOM 1069 N N . ILE A 1 138 ? 2.620 -4.730 12.377 1.00 82.06 138 ILE A N 1
ATOM 1070 C CA . ILE A 1 138 ? 2.438 -4.060 13.674 1.00 82.06 138 ILE A CA 1
ATOM 1071 C C . ILE A 1 138 ? 1.102 -3.326 13.678 1.00 82.06 138 ILE A C 1
ATOM 1073 O O . ILE A 1 138 ? 0.342 -3.449 14.632 1.00 82.06 138 ILE A O 1
ATOM 1077 N N . ASN A 1 139 ? 0.788 -2.632 12.585 1.00 83.19 139 ASN A N 1
ATOM 1078 C CA . ASN A 1 139 ? -0.463 -1.912 12.449 1.00 83.19 139 ASN A CA 1
ATOM 1079 C C . ASN A 1 139 ? -1.699 -2.819 12.538 1.00 83.19 139 ASN A C 1
ATOM 1081 O O . ASN A 1 139 ? -2.659 -2.471 13.216 1.00 83.19 139 ASN A O 1
ATOM 1085 N N . ALA A 1 140 ? -1.689 -3.960 11.845 1.00 81.69 140 ALA A N 1
ATOM 1086 C CA . ALA A 1 140 ? -2.805 -4.902 11.865 1.00 81.69 140 ALA A CA 1
ATOM 1087 C C . ALA A 1 140 ? -3.020 -5.488 13.267 1.00 81.69 140 ALA A C 1
ATOM 1089 O O . ALA A 1 140 ? -4.148 -5.528 13.749 1.00 81.69 140 ALA A O 1
ATOM 1090 N N . ARG A 1 141 ? -1.932 -5.858 13.959 1.00 76.69 141 ARG A N 1
ATOM 1091 C CA . ARG A 1 141 ? -1.997 -6.341 15.346 1.00 76.69 141 ARG A CA 1
ATOM 1092 C C . ARG A 1 141 ? -2.461 -5.279 16.336 1.00 76.69 141 ARG A C 1
ATOM 1094 O O . ARG A 1 141 ? -3.224 -5.608 17.237 1.00 76.69 141 ARG A O 1
ATOM 1101 N N . ASP A 1 142 ? -2.027 -4.033 16.164 1.00 73.88 142 ASP A N 1
ATOM 1102 C CA . ASP A 1 142 ? -2.504 -2.891 16.958 1.00 73.88 142 ASP A CA 1
ATOM 1103 C C . ASP A 1 142 ? -4.027 -2.700 16.821 1.00 73.88 142 ASP A C 1
ATOM 1105 O O . ASP A 1 142 ? -4.703 -2.301 17.767 1.00 73.88 142 ASP A O 1
ATOM 1109 N N . ASP A 1 143 ? -4.589 -3.050 15.662 1.00 70.19 143 ASP A N 1
ATOM 1110 C CA . ASP A 1 143 ? -6.034 -3.020 15.419 1.00 70.19 143 ASP A CA 1
ATOM 1111 C C . ASP A 1 143 ? -6.750 -4.345 15.767 1.00 70.19 143 ASP A C 1
ATOM 1113 O O . ASP A 1 143 ? -7.970 -4.421 15.650 1.00 70.19 143 ASP A O 1
ATOM 1117 N N . GLY A 1 144 ? -6.032 -5.382 16.221 1.00 69.25 144 GLY A N 1
ATOM 1118 C CA . GLY A 1 144 ? -6.603 -6.705 16.513 1.00 69.25 144 GLY A CA 1
ATOM 1119 C C . GLY A 1 144 ? -7.054 -7.486 15.270 1.00 69.25 144 GLY A C 1
ATOM 1120 O O . GLY A 1 144 ? -7.812 -8.448 15.384 1.00 69.25 144 GLY A O 1
ATOM 1121 N N . GLU A 1 145 ? -6.600 -7.077 14.085 1.00 75.06 145 GLU A N 1
ATOM 1122 C CA . GLU A 1 145 ? -6.942 -7.688 12.802 1.00 75.06 145 GLU A CA 1
ATOM 1123 C C . GLU A 1 145 ? -5.833 -8.623 12.302 1.00 75.06 145 GLU A C 1
ATOM 1125 O O . GLU A 1 145 ? -4.636 -8.396 12.510 1.00 75.06 145 GLU A O 1
ATOM 1130 N N . ALA A 1 146 ? -6.214 -9.629 11.515 1.00 78.62 146 ALA A N 1
ATOM 1131 C CA . ALA A 1 146 ? -5.245 -10.418 10.768 1.00 78.62 146 ALA A CA 1
ATOM 1132 C C . ALA A 1 146 ? -4.729 -9.637 9.538 1.00 78.62 146 ALA A C 1
ATOM 1134 O O . ALA A 1 146 ? -5.498 -9.061 8.759 1.00 78.62 146 ALA A O 1
ATOM 1135 N N . LEU A 1 147 ? -3.404 -9.616 9.327 1.00 85.19 147 LEU A N 1
ATOM 1136 C CA . LEU A 1 147 ? -2.807 -9.058 8.103 1.00 85.19 147 LEU A CA 1
ATOM 1137 C C . LEU A 1 147 ? -2.874 -10.056 6.942 1.00 85.19 147 LEU A C 1
ATOM 1139 O O . LEU A 1 147 ? -3.341 -9.718 5.857 1.00 85.19 147 LEU A O 1
ATOM 1143 N N . LEU A 1 148 ? -2.376 -11.272 7.179 1.00 85.94 148 LEU A N 1
ATOM 1144 C CA . LEU A 1 148 ? -2.032 -12.230 6.125 1.00 85.94 148 LEU A CA 1
ATOM 1145 C C . LEU A 1 148 ? -3.209 -12.694 5.269 1.00 85.94 148 LEU A C 1
ATOM 1147 O O . LEU A 1 148 ? -3.054 -12.662 4.055 1.00 85.94 148 LEU A O 1
ATOM 1151 N N . PRO A 1 149 ? -4.353 -13.128 5.828 1.00 84.94 149 PRO A N 1
ATOM 1152 C CA . PRO A 1 149 ? -5.442 -13.661 5.009 1.00 84.94 149 PRO A CA 1
ATOM 1153 C C . PRO A 1 149 ? -5.981 -12.628 4.010 1.00 84.94 149 PRO A C 1
ATOM 1155 O O . PRO A 1 149 ? -6.153 -12.927 2.829 1.00 84.94 149 PRO A O 1
ATOM 1158 N N . ASP A 1 150 ? -6.175 -11.390 4.471 1.00 86.00 150 ASP A N 1
ATOM 1159 C CA . ASP A 1 150 ? -6.643 -10.271 3.650 1.00 86.00 150 ASP A CA 1
ATOM 1160 C C . ASP A 1 150 ? -5.594 -9.856 2.604 1.00 86.00 150 ASP A C 1
ATOM 1162 O O . ASP A 1 150 ? -5.906 -9.748 1.414 1.00 86.00 150 ASP A O 1
ATOM 1166 N N . ALA A 1 151 ? -4.332 -9.713 3.023 1.00 91.38 151 ALA A N 1
ATOM 1167 C CA . ALA A 1 151 ? -3.231 -9.379 2.125 1.00 91.38 151 ALA A CA 1
ATOM 1168 C C . ALA A 1 151 ? -3.005 -10.467 1.064 1.00 91.38 151 ALA A C 1
ATOM 1170 O O . ALA A 1 151 ? -2.871 -10.153 -0.113 1.00 91.38 151 ALA A O 1
ATOM 1171 N N . LEU A 1 152 ? -3.020 -11.748 1.443 1.00 92.50 152 LEU A N 1
ATOM 1172 C CA . LEU A 1 152 ? -2.824 -12.870 0.525 1.00 92.50 152 LEU A CA 1
ATOM 1173 C C . LEU A 1 152 ? -3.972 -12.970 -0.479 1.00 92.50 152 LEU A C 1
ATOM 1175 O O . LEU A 1 152 ? -3.724 -13.172 -1.662 1.00 92.50 152 LEU A O 1
ATOM 1179 N N . ARG A 1 153 ? -5.220 -12.768 -0.041 1.00 90.50 153 ARG A N 1
ATOM 1180 C CA . ARG A 1 153 ? -6.368 -12.699 -0.953 1.00 90.50 153 ARG A CA 1
ATOM 1181 C C . ARG A 1 153 ? -6.185 -11.587 -1.986 1.00 90.50 153 ARG A C 1
ATOM 1183 O O . ARG A 1 153 ? -6.359 -11.836 -3.176 1.00 90.50 153 ARG A O 1
ATOM 1190 N N . SER A 1 154 ? -5.827 -10.379 -1.545 1.00 94.06 154 SER A N 1
ATOM 1191 C CA . SER A 1 154 ? -5.564 -9.248 -2.445 1.00 94.06 154 SER A CA 1
ATOM 1192 C C . SER A 1 154 ? -4.405 -9.545 -3.402 1.00 94.06 154 SER A C 1
ATOM 1194 O O . SER A 1 154 ? -4.535 -9.331 -4.606 1.00 94.06 154 SER A O 1
ATOM 1196 N N . LEU A 1 155 ? -3.307 -10.101 -2.885 1.00 96.25 155 LEU A N 1
ATOM 1197 C CA . LEU A 1 155 ? -2.117 -10.450 -3.656 1.00 96.25 155 LEU A CA 1
ATOM 1198 C C . LEU A 1 155 ? -2.410 -11.513 -4.714 1.00 96.25 155 LEU A C 1
ATOM 1200 O O . LEU A 1 155 ? -1.967 -11.374 -5.846 1.00 96.25 155 LEU A O 1
ATOM 1204 N N . LEU A 1 156 ? -3.160 -12.562 -4.372 1.00 96.56 156 LEU A N 1
ATOM 1205 C CA . LEU A 1 156 ? -3.519 -13.624 -5.312 1.00 96.56 156 LEU A CA 1
ATOM 1206 C C . LEU A 1 156 ? -4.448 -13.111 -6.413 1.00 96.56 156 LEU A C 1
ATOM 1208 O O . LEU A 1 156 ? -4.269 -13.473 -7.573 1.00 96.56 156 LEU A O 1
ATOM 1212 N N . LEU A 1 157 ? -5.404 -12.238 -6.080 1.00 95.75 157 LEU A N 1
ATOM 1213 C CA . LEU A 1 157 ? -6.270 -11.604 -7.076 1.00 95.75 157 LEU A CA 1
ATOM 1214 C C . LEU A 1 157 ? -5.479 -10.674 -8.004 1.00 95.75 157 LEU A C 1
ATOM 1216 O O . LEU A 1 157 ? -5.640 -10.744 -9.221 1.00 95.75 157 LEU A O 1
ATOM 1220 N N . ALA A 1 158 ? -4.600 -9.840 -7.444 1.00 97.31 158 ALA A N 1
ATOM 1221 C CA . ALA A 1 158 ? -3.761 -8.930 -8.217 1.00 97.31 158 ALA A CA 1
ATOM 1222 C C . ALA A 1 158 ? -2.763 -9.707 -9.083 1.00 97.31 158 ALA A C 1
ATOM 1224 O O . ALA A 1 158 ? -2.667 -9.461 -10.279 1.00 97.31 158 ALA A O 1
ATOM 1225 N N . GLY A 1 159 ? -2.076 -10.693 -8.506 1.00 96.88 159 GLY A N 1
ATOM 1226 C CA . GLY A 1 159 ? -1.137 -11.569 -9.200 1.00 96.88 159 GLY A CA 1
ATOM 1227 C C . GLY A 1 159 ? -1.804 -12.376 -10.310 1.00 96.88 159 GLY A C 1
ATOM 1228 O O . GLY A 1 159 ? -1.288 -12.415 -11.423 1.00 96.88 159 GLY A O 1
ATOM 1229 N N . GLY A 1 160 ? -2.982 -12.950 -10.048 1.00 97.56 160 GLY A N 1
ATOM 1230 C CA . GLY A 1 160 ? -3.782 -13.647 -11.055 1.00 97.56 160 GLY A CA 1
ATOM 1231 C C . GLY A 1 160 ? -4.199 -12.728 -12.203 1.00 97.56 160 GLY A C 1
ATOM 1232 O O . GLY A 1 160 ? -3.999 -13.072 -13.365 1.00 97.56 160 GLY A O 1
ATOM 1233 N N . GLY A 1 161 ? -4.697 -11.526 -11.897 1.00 97.19 161 GLY A N 1
ATOM 1234 C CA . GLY A 1 161 ? -5.017 -10.523 -12.915 1.00 97.19 161 GLY A CA 1
ATOM 1235 C C . GLY A 1 161 ? -3.789 -10.103 -13.730 1.00 97.19 161 GLY A C 1
ATOM 1236 O O . GLY A 1 161 ? -3.839 -10.071 -14.958 1.00 97.19 161 GLY A O 1
ATOM 1237 N N . CYS A 1 162 ? -2.663 -9.833 -13.068 1.00 97.56 162 CYS A N 1
ATOM 1238 C CA . CYS A 1 162 ? -1.403 -9.478 -13.717 1.00 97.56 162 CYS A CA 1
ATOM 1239 C C . CYS A 1 162 ? -0.894 -10.600 -14.626 1.00 97.56 162 CYS A C 1
ATOM 1241 O O . CYS A 1 162 ? -0.379 -10.322 -15.705 1.00 97.56 162 CYS A O 1
ATOM 1243 N N . LEU A 1 163 ? -1.060 -11.861 -14.228 1.00 96.38 163 LEU A N 1
ATOM 1244 C CA . LEU A 1 163 ? -0.680 -13.010 -15.043 1.00 96.38 163 LEU A CA 1
ATOM 1245 C C . LEU A 1 163 ? -1.587 -13.151 -16.270 1.00 96.38 163 LEU A C 1
ATOM 1247 O O . LEU A 1 163 ? -1.084 -13.385 -17.363 1.00 96.38 163 LEU A O 1
ATOM 1251 N N . ILE A 1 164 ? -2.898 -12.953 -16.117 1.00 97.12 164 ILE A N 1
ATOM 1252 C CA . ILE A 1 164 ? -3.852 -13.035 -17.232 1.00 97.12 164 ILE A CA 1
ATOM 1253 C C . ILE A 1 164 ? -3.611 -11.906 -18.241 1.00 97.12 164 ILE A C 1
ATOM 1255 O O . ILE A 1 164 ? -3.415 -12.177 -19.421 1.00 97.12 164 ILE A O 1
ATOM 1259 N N . PHE A 1 165 ? -3.600 -10.650 -17.792 1.00 96.25 165 PHE A N 1
ATOM 1260 C CA . PHE A 1 165 ? -3.528 -9.493 -18.690 1.00 96.25 165 PHE A CA 1
ATOM 1261 C C . PHE A 1 165 ? -2.085 -9.113 -19.046 1.00 96.25 165 PHE A C 1
ATOM 1263 O O . PHE A 1 165 ? -1.745 -8.932 -20.212 1.00 96.25 165 PHE A O 1
ATOM 1270 N N . GLY A 1 166 ? -1.204 -9.027 -18.049 1.00 94.31 166 GLY A N 1
ATOM 1271 C CA . GLY A 1 166 ? 0.208 -8.710 -18.261 1.00 94.31 166 GLY A CA 1
ATOM 1272 C C . GLY A 1 166 ? 0.990 -9.869 -18.878 1.00 94.31 166 GLY A C 1
ATOM 1273 O O . GLY A 1 166 ? 1.869 -9.636 -19.704 1.00 94.31 166 GLY A O 1
ATOM 1274 N N . GLY A 1 167 ? 0.646 -11.119 -18.550 1.00 92.81 167 GLY A N 1
ATOM 1275 C CA . GLY A 1 167 ? 1.287 -12.298 -19.137 1.00 92.81 167 GLY A CA 1
ATOM 1276 C C . GLY A 1 167 ? 1.082 -12.400 -20.648 1.00 92.81 167 GLY A C 1
ATOM 1277 O O . GLY A 1 167 ? 2.021 -12.746 -21.357 1.00 92.81 167 GLY A O 1
ATOM 1278 N N . GLN A 1 168 ? -0.087 -12.011 -21.166 1.00 94.44 168 GLN A N 1
ATOM 1279 C CA . GLN A 1 168 ? -0.331 -11.932 -22.613 1.00 94.44 168 GLN A CA 1
ATOM 1280 C C . GLN A 1 168 ? 0.644 -10.969 -23.305 1.00 94.44 168 GLN A C 1
ATOM 1282 O O . GLN A 1 168 ? 1.252 -11.317 -24.316 1.00 94.44 168 GLN A O 1
ATOM 1287 N N . ILE A 1 169 ? 0.852 -9.784 -22.728 1.00 93.44 169 ILE A N 1
ATOM 1288 C CA . ILE A 1 169 ? 1.795 -8.788 -23.256 1.00 93.44 169 ILE A CA 1
ATOM 1289 C C . ILE A 1 169 ? 3.241 -9.286 -23.111 1.00 93.44 169 ILE A C 1
ATOM 1291 O O . ILE A 1 169 ? 4.046 -9.142 -24.030 1.00 93.44 169 ILE A O 1
ATOM 1295 N N . ALA A 1 170 ? 3.571 -9.917 -21.981 1.00 91.12 170 ALA A N 1
ATOM 1296 C CA . ALA A 1 170 ? 4.889 -10.493 -21.739 1.00 91.12 170 ALA A CA 1
ATOM 1297 C C . ALA A 1 170 ? 5.226 -11.626 -22.726 1.00 91.12 170 ALA A C 1
ATOM 1299 O O . ALA A 1 170 ? 6.366 -11.717 -23.173 1.00 91.12 170 ALA A O 1
ATOM 1300 N N . LEU A 1 171 ? 4.247 -12.452 -23.113 1.00 90.62 171 LEU A N 1
ATOM 1301 C CA . LEU A 1 171 ? 4.418 -13.483 -24.140 1.00 90.62 171 LEU A CA 1
ATOM 1302 C C . LEU A 1 171 ? 4.719 -12.870 -25.510 1.00 90.62 171 LEU A C 1
ATOM 1304 O O . LEU A 1 171 ? 5.633 -13.330 -26.189 1.00 90.62 171 LEU A O 1
ATOM 1308 N N . ILE A 1 172 ? 4.010 -11.804 -25.893 1.00 90.19 172 ILE A N 1
ATOM 1309 C CA . ILE A 1 172 ? 4.296 -11.069 -27.135 1.00 90.19 172 ILE A CA 1
ATOM 1310 C C . ILE A 1 172 ? 5.733 -10.536 -27.109 1.00 90.19 172 ILE A C 1
ATOM 1312 O O . ILE A 1 172 ? 6.487 -10.756 -28.054 1.00 90.19 172 ILE A O 1
ATOM 1316 N N . LEU A 1 173 ? 6.142 -9.913 -25.999 1.00 88.62 173 LEU A N 1
ATOM 1317 C CA . LEU A 1 173 ? 7.505 -9.409 -25.801 1.00 88.62 173 LEU A CA 1
ATOM 1318 C C . LEU A 1 173 ? 8.581 -10.505 -25.854 1.00 88.62 173 LEU A C 1
ATOM 1320 O O . LEU A 1 173 ? 9.717 -10.206 -26.209 1.00 88.62 173 LEU A O 1
ATOM 1324 N N . LEU A 1 174 ? 8.247 -11.744 -25.483 1.00 87.19 174 LEU A N 1
ATOM 1325 C CA . LEU A 1 174 ? 9.176 -12.877 -25.496 1.00 87.19 174 LEU A CA 1
ATOM 1326 C C . LEU A 1 174 ? 9.343 -13.482 -26.896 1.00 87.19 174 LEU A C 1
ATOM 1328 O O . LEU A 1 174 ? 10.415 -13.980 -27.225 1.00 87.19 174 LEU A O 1
ATOM 1332 N N . VAL A 1 175 ? 8.290 -13.440 -27.715 1.00 88.06 175 VAL A N 1
ATOM 1333 C CA . VAL A 1 175 ? 8.300 -13.978 -29.084 1.00 88.06 175 VAL A CA 1
ATOM 1334 C C . VAL A 1 175 ? 8.875 -12.968 -30.084 1.00 88.06 175 VAL A C 1
ATOM 1336 O O . VAL A 1 175 ? 9.500 -13.361 -31.069 1.00 88.06 175 VAL A O 1
ATOM 1339 N N . GLN A 1 176 ? 8.685 -11.668 -29.854 1.00 85.25 176 GLN A N 1
ATOM 1340 C CA . GLN A 1 176 ? 9.142 -10.622 -30.767 1.00 85.25 176 GLN A CA 1
ATOM 1341 C C . GLN A 1 176 ? 10.596 -10.209 -30.473 1.00 85.25 176 GLN A C 1
ATOM 1343 O O . GLN A 1 176 ? 10.899 -9.677 -29.407 1.00 85.25 176 GLN A O 1
ATOM 1348 N N . ALA A 1 177 ? 11.496 -10.414 -31.443 1.00 63.22 177 ALA A N 1
ATOM 1349 C CA . ALA A 1 177 ? 12.926 -10.110 -31.299 1.00 63.22 177 ALA A CA 1
ATOM 1350 C C . ALA A 1 177 ? 13.219 -8.604 -31.121 1.00 63.22 177 ALA A C 1
ATOM 1352 O O . ALA A 1 177 ? 14.148 -8.235 -30.404 1.00 63.22 177 ALA A O 1
ATOM 1353 N N . GLU A 1 178 ? 12.398 -7.730 -31.709 1.00 66.19 178 GLU A N 1
ATOM 1354 C CA . GLU A 1 1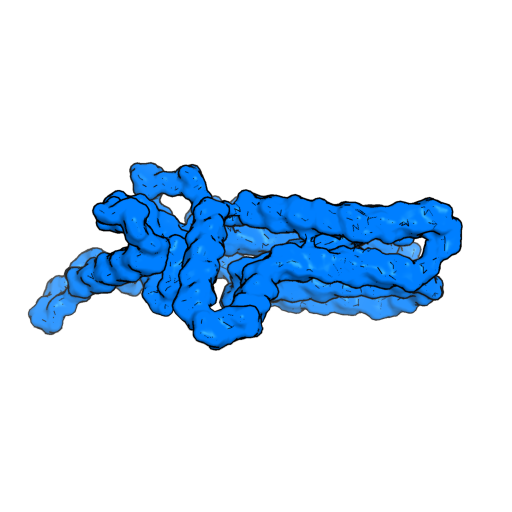78 ? 12.481 -6.276 -31.538 1.00 66.19 178 GLU A CA 1
ATOM 1355 C C . GLU A 1 178 ? 11.412 -5.796 -30.550 1.00 66.19 178 GLU A C 1
ATOM 1357 O O . GLU A 1 178 ? 10.311 -5.380 -30.912 1.00 66.19 178 GLU A O 1
ATOM 1362 N N . SER A 1 179 ? 11.714 -5.889 -29.256 1.00 67.69 179 SER A N 1
ATOM 1363 C CA . SER A 1 179 ? 10.775 -5.496 -28.203 1.00 67.69 179 SER A CA 1
ATOM 1364 C C . SER A 1 179 ? 10.715 -3.969 -28.050 1.00 67.69 179 SER A C 1
ATOM 1366 O O . SER A 1 179 ? 11.483 -3.381 -27.282 1.00 67.69 179 SER A O 1
ATOM 1368 N N . SER A 1 180 ? 9.769 -3.343 -28.762 1.00 80.62 180 SER A N 1
ATOM 1369 C CA . SER A 1 180 ? 9.479 -1.898 -28.734 1.00 80.62 180 SER A CA 1
ATOM 1370 C C . SER A 1 180 ? 9.176 -1.373 -27.322 1.00 80.62 180 SER A C 1
ATOM 1372 O O . SER A 1 180 ? 8.509 -2.032 -26.517 1.00 80.62 180 SER A O 1
ATOM 1374 N N . ALA A 1 181 ? 9.620 -0.144 -27.032 1.00 85.00 181 ALA A N 1
ATOM 1375 C CA . ALA A 1 181 ? 9.319 0.568 -25.788 1.00 85.00 181 ALA A CA 1
ATOM 1376 C C . ALA A 1 181 ? 7.805 0.691 -25.529 1.00 85.00 181 ALA A C 1
ATOM 1378 O O . ALA A 1 181 ? 7.374 0.638 -24.378 1.00 85.00 181 ALA A O 1
ATOM 1379 N N . ALA A 1 182 ? 6.993 0.763 -26.591 1.00 88.94 182 ALA A N 1
ATOM 1380 C CA . ALA A 1 182 ? 5.537 0.850 -26.493 1.00 88.94 182 ALA A CA 1
ATOM 1381 C C . ALA A 1 182 ? 4.912 -0.385 -25.820 1.00 88.94 182 ALA A C 1
ATOM 1383 O O . ALA A 1 182 ? 4.050 -0.239 -24.958 1.00 88.94 182 ALA A O 1
ATOM 1384 N N . PHE A 1 183 ? 5.377 -1.600 -26.138 1.00 90.44 183 PHE A N 1
ATOM 1385 C CA . PHE A 1 183 ? 4.865 -2.823 -25.502 1.00 90.44 183 PHE A CA 1
ATOM 1386 C C . PHE A 1 183 ? 5.246 -2.916 -24.023 1.00 90.44 183 PHE A C 1
ATOM 1388 O O . PHE A 1 183 ? 4.488 -3.452 -23.219 1.00 90.44 183 PHE A O 1
ATOM 1395 N N . ARG A 1 184 ? 6.409 -2.377 -23.641 1.00 90.38 184 ARG A N 1
ATOM 1396 C CA . ARG A 1 184 ? 6.831 -2.330 -22.233 1.00 90.38 184 ARG A CA 1
ATOM 1397 C C . ARG A 1 184 ? 6.023 -1.303 -21.453 1.00 90.38 184 ARG A C 1
ATOM 1399 O O . ARG A 1 184 ? 5.611 -1.596 -20.337 1.00 90.38 184 ARG A O 1
ATOM 1406 N N . LEU A 1 185 ? 5.759 -0.140 -22.050 1.00 93.25 185 LEU A N 1
ATOM 1407 C CA . LEU A 1 185 ? 4.866 0.863 -21.473 1.00 93.25 185 LEU A CA 1
ATOM 1408 C C . LEU A 1 185 ? 3.475 0.266 -21.254 1.00 93.25 185 LEU A C 1
ATOM 1410 O O . LEU A 1 185 ? 2.974 0.291 -20.134 1.00 93.25 185 LEU A O 1
ATOM 1414 N N . LEU A 1 186 ? 2.927 -0.385 -22.284 1.00 94.88 186 LEU A N 1
ATOM 1415 C CA . LEU A 1 186 ? 1.649 -1.084 -22.204 1.00 94.88 186 LEU A CA 1
ATOM 1416 C C . LEU A 1 186 ? 1.648 -2.147 -21.097 1.00 94.88 186 LEU A C 1
ATOM 1418 O O . LEU A 1 186 ? 0.673 -2.247 -20.357 1.00 94.88 186 LEU A O 1
ATOM 1422 N N . LEU A 1 187 ? 2.731 -2.919 -20.945 1.00 94.75 187 LEU A N 1
ATOM 1423 C CA . LEU A 1 187 ? 2.866 -3.897 -19.865 1.00 94.75 187 LEU A CA 1
ATOM 1424 C C . LEU A 1 187 ? 2.777 -3.221 -18.490 1.00 94.75 187 LEU A C 1
ATOM 1426 O O . LEU A 1 187 ? 1.945 -3.620 -17.678 1.00 94.75 187 LEU A O 1
ATOM 1430 N N . PHE A 1 188 ? 3.593 -2.197 -18.224 1.00 95.38 188 PHE A N 1
ATOM 1431 C CA . PHE A 1 188 ? 3.597 -1.501 -16.932 1.00 95.38 188 PHE A CA 1
ATOM 1432 C C . PHE A 1 188 ? 2.254 -0.820 -16.630 1.00 95.38 188 PHE A C 1
ATOM 1434 O O . PHE A 1 188 ? 1.752 -0.935 -15.511 1.00 95.38 188 PHE A O 1
ATOM 1441 N N . GLU A 1 189 ? 1.630 -0.173 -17.615 1.00 96.75 189 GLU A N 1
ATOM 1442 C CA . GLU A 1 189 ? 0.307 0.446 -17.465 1.00 96.75 189 GLU A CA 1
ATOM 1443 C C . GLU A 1 189 ? -0.795 -0.587 -17.221 1.00 96.75 189 GLU A C 1
ATOM 1445 O O . GLU A 1 189 ? -1.662 -0.382 -16.369 1.00 96.75 189 GLU A O 1
ATOM 1450 N N . THR A 1 190 ? -0.743 -1.725 -17.915 1.00 97.50 190 THR A N 1
ATOM 1451 C CA . THR A 1 190 ? -1.703 -2.820 -17.728 1.00 97.50 190 THR A CA 1
ATOM 1452 C C . THR A 1 190 ? -1.578 -3.408 -16.327 1.00 97.50 190 THR A C 1
ATOM 1454 O O . THR A 1 190 ? -2.580 -3.539 -15.625 1.00 97.50 190 THR A O 1
ATOM 1457 N N . LEU A 1 191 ? -0.353 -3.699 -15.875 1.00 97.94 191 LEU A N 1
ATOM 1458 C CA . LEU A 1 191 ? -0.097 -4.179 -14.515 1.00 97.94 191 LEU A CA 1
ATOM 1459 C C . LEU A 1 191 ? -0.568 -3.160 -13.470 1.00 97.94 191 LEU A C 1
ATOM 1461 O O . LEU A 1 191 ? -1.264 -3.529 -12.526 1.00 97.94 191 LEU A O 1
ATOM 1465 N N . THR A 1 192 ? -0.257 -1.875 -13.670 1.00 98.06 192 THR A N 1
ATOM 1466 C CA . THR A 1 192 ? -0.725 -0.782 -12.801 1.00 98.06 192 THR A CA 1
ATOM 1467 C C . THR A 1 192 ? -2.242 -0.768 -12.705 1.00 98.06 192 THR A C 1
ATOM 1469 O O . THR A 1 192 ? -2.794 -0.752 -11.607 1.00 98.06 192 THR A O 1
ATOM 1472 N N . SER A 1 193 ? -2.918 -0.808 -13.852 1.00 97.81 193 SER A N 1
ATOM 1473 C CA . SER A 1 193 ? -4.374 -0.730 -13.945 1.00 97.81 193 SER A CA 1
ATOM 1474 C C . SER A 1 193 ? -5.043 -1.900 -13.233 1.00 97.81 193 SER A C 1
ATOM 1476 O O . SER A 1 193 ? -5.969 -1.695 -12.450 1.00 97.81 193 SER A O 1
ATOM 1478 N N . VAL A 1 194 ? -4.539 -3.120 -13.441 1.00 98.06 194 VAL A N 1
ATOM 1479 C CA . VAL A 1 194 ? -5.038 -4.322 -12.761 1.00 98.06 194 VAL A CA 1
ATOM 1480 C C . VAL A 1 194 ? -4.846 -4.218 -11.251 1.00 98.06 194 VAL A C 1
ATOM 1482 O O . VAL A 1 194 ? -5.787 -4.465 -10.496 1.00 98.06 194 VAL A O 1
ATOM 1485 N N . ILE A 1 195 ? -3.653 -3.824 -10.797 1.00 98.19 195 ILE A N 1
ATOM 1486 C CA . ILE A 1 195 ? -3.354 -3.698 -9.367 1.00 98.19 195 ILE A CA 1
ATOM 1487 C C . ILE A 1 195 ? -4.256 -2.639 -8.725 1.00 98.19 195 ILE A C 1
ATOM 1489 O O . ILE A 1 195 ? -4.847 -2.910 -7.681 1.00 98.19 195 ILE A O 1
ATOM 1493 N N . ILE A 1 196 ? -4.424 -1.468 -9.350 1.00 97.75 196 ILE A N 1
ATOM 1494 C CA . ILE A 1 196 ? -5.336 -0.419 -8.867 1.00 97.75 196 ILE A CA 1
ATOM 1495 C C . ILE A 1 196 ? -6.768 -0.953 -8.783 1.00 97.75 196 ILE A C 1
ATOM 1497 O O . ILE A 1 196 ? -7.425 -0.771 -7.759 1.00 97.75 196 ILE A O 1
ATOM 1501 N N . LEU A 1 197 ? -7.249 -1.643 -9.820 1.00 96.50 197 LEU A N 1
ATOM 1502 C CA . LEU A 1 197 ? -8.616 -2.160 -9.866 1.00 96.50 197 LEU A CA 1
ATOM 1503 C C . LEU A 1 197 ? -8.883 -3.192 -8.764 1.00 96.50 197 LEU A C 1
ATOM 1505 O O . LEU A 1 197 ? -9.944 -3.168 -8.140 1.00 96.50 197 LEU A O 1
ATOM 1509 N N . VAL A 1 198 ? -7.921 -4.077 -8.496 1.00 95.81 198 VAL A N 1
ATOM 1510 C CA . VAL A 1 198 ? -8.041 -5.091 -7.440 1.00 95.81 198 VAL A CA 1
ATOM 1511 C C . VAL A 1 198 ? -7.954 -4.455 -6.054 1.00 95.81 198 VAL A C 1
ATOM 1513 O O . VAL A 1 198 ? -8.823 -4.702 -5.212 1.00 95.81 198 VAL A O 1
ATOM 1516 N N . VAL A 1 199 ? -6.932 -3.629 -5.812 1.00 95.94 199 VAL A N 1
ATOM 1517 C CA . VAL A 1 199 ? -6.686 -3.017 -4.499 1.00 95.94 199 VAL A CA 1
ATOM 1518 C C . VAL A 1 199 ? -7.822 -2.066 -4.121 1.00 95.94 199 VAL A C 1
ATOM 1520 O O . VAL A 1 199 ? -8.360 -2.183 -3.025 1.00 95.94 199 VAL A O 1
ATOM 1523 N N . PHE A 1 200 ? -8.260 -1.201 -5.040 1.00 95.19 200 PHE A N 1
ATOM 1524 C CA . PHE A 1 200 ? -9.338 -0.234 -4.799 1.00 95.19 200 PHE A CA 1
ATOM 1525 C C . PHE A 1 200 ? -10.725 -0.739 -5.204 1.00 95.19 200 PHE A C 1
ATOM 1527 O O . PHE A 1 200 ? -11.649 0.051 -5.417 1.00 95.19 200 PHE A O 1
ATOM 1534 N N . SER A 1 201 ? -10.906 -2.057 -5.306 1.00 92.00 201 SER A N 1
ATOM 1535 C CA . SER A 1 201 ? -12.171 -2.668 -5.732 1.00 92.00 201 SER A CA 1
ATOM 1536 C C . SER A 1 201 ? -13.379 -2.169 -4.929 1.00 92.00 201 SER A C 1
ATOM 1538 O O . SER A 1 201 ? -14.453 -1.960 -5.495 1.00 92.00 201 SER A O 1
ATOM 1540 N N . ARG A 1 202 ? -13.210 -1.895 -3.627 1.00 87.12 202 ARG A N 1
ATOM 1541 C CA . ARG A 1 202 ? -14.262 -1.328 -2.767 1.00 87.12 202 ARG A CA 1
ATOM 1542 C C . ARG A 1 202 ? -14.619 0.107 -3.132 1.00 87.12 202 ARG A C 1
ATOM 1544 O O . ARG A 1 202 ? -15.800 0.419 -3.262 1.00 87.12 202 ARG A O 1
ATOM 1551 N N . GLN A 1 203 ? -13.624 0.976 -3.292 1.00 90.56 203 GLN A N 1
ATOM 1552 C CA . GLN A 1 203 ? -13.837 2.389 -3.609 1.00 90.56 203 GLN A CA 1
ATOM 1553 C C . GLN A 1 203 ? -14.433 2.538 -5.008 1.00 90.56 203 GLN A C 1
ATOM 1555 O O . GLN A 1 203 ? -15.370 3.312 -5.196 1.00 90.56 203 GLN A O 1
ATOM 1560 N N . ILE A 1 204 ? -13.953 1.740 -5.964 1.00 91.44 204 ILE A N 1
ATOM 1561 C CA . ILE A 1 204 ? -14.503 1.680 -7.321 1.00 91.44 204 ILE A CA 1
ATOM 1562 C C . ILE A 1 204 ? -15.957 1.206 -7.272 1.00 91.44 204 ILE A C 1
ATOM 1564 O O . ILE A 1 204 ? -16.828 1.856 -7.843 1.00 91.44 204 ILE A O 1
ATOM 1568 N N . ALA A 1 205 ? -16.255 0.131 -6.536 1.00 89.19 205 ALA A N 1
ATOM 1569 C CA . ALA A 1 205 ? -17.623 -0.354 -6.386 1.00 89.19 205 ALA A CA 1
ATOM 1570 C C . ALA A 1 205 ? -18.546 0.682 -5.726 1.00 89.19 205 ALA A C 1
ATOM 1572 O O . ALA A 1 205 ? -19.684 0.836 -6.156 1.00 89.19 205 ALA A O 1
ATOM 1573 N N . ALA A 1 206 ? -18.070 1.418 -4.719 1.00 87.81 206 ALA A N 1
ATOM 1574 C CA . ALA A 1 206 ? -18.837 2.482 -4.076 1.00 87.81 206 ALA A CA 1
ATOM 1575 C C . ALA A 1 206 ? -19.096 3.670 -5.020 1.00 87.81 206 ALA A C 1
ATOM 1577 O O . ALA A 1 206 ? -20.202 4.214 -5.032 1.00 87.81 206 ALA A O 1
ATOM 1578 N N . ALA A 1 207 ? -18.106 4.051 -5.834 1.00 90.38 207 ALA A N 1
ATOM 1579 C CA . ALA A 1 207 ? -18.254 5.094 -6.846 1.00 90.38 207 ALA A CA 1
ATOM 1580 C C . ALA A 1 207 ? -19.267 4.685 -7.927 1.00 90.38 207 ALA A C 1
ATOM 1582 O O . ALA A 1 207 ? -20.178 5.451 -8.240 1.00 90.38 207 ALA A O 1
ATOM 1583 N N . VAL A 1 208 ? -19.159 3.452 -8.434 1.00 91.69 208 VAL A N 1
ATOM 1584 C CA . VAL A 1 208 ? -20.099 2.882 -9.409 1.00 91.69 208 VAL A CA 1
ATOM 1585 C C . VAL A 1 208 ? -21.504 2.794 -8.821 1.00 91.69 208 VAL A C 1
ATOM 1587 O O . VAL A 1 208 ? -22.450 3.265 -9.445 1.00 91.69 208 VAL A O 1
ATOM 1590 N N . ASP A 1 209 ? -21.654 2.278 -7.600 1.00 91.25 209 ASP A N 1
ATOM 1591 C CA . ASP A 1 209 ? -22.953 2.193 -6.927 1.00 91.25 209 ASP A CA 1
ATOM 1592 C C . ASP A 1 209 ? -23.561 3.590 -6.693 1.00 91.25 209 ASP A C 1
ATOM 1594 O O . ASP A 1 209 ? -24.778 3.754 -6.754 1.00 91.25 209 ASP A O 1
ATOM 1598 N N . GLY A 1 210 ? -22.732 4.617 -6.473 1.00 88.88 210 GLY A N 1
ATOM 1599 C CA . GLY A 1 210 ? -23.169 6.012 -6.379 1.00 88.88 210 GLY A CA 1
ATOM 1600 C C . GLY A 1 210 ? -23.762 6.570 -7.674 1.00 88.88 210 GLY A C 1
ATOM 1601 O O . GLY A 1 210 ? -24.678 7.391 -7.617 1.00 88.88 210 GLY A O 1
ATOM 1602 N N . ILE A 1 211 ? -23.270 6.105 -8.823 1.00 93.12 211 ILE A N 1
ATOM 1603 C CA . ILE A 1 211 ? -23.770 6.486 -10.147 1.00 93.12 211 ILE A CA 1
ATOM 1604 C C . ILE A 1 211 ? -25.016 5.665 -10.496 1.00 93.12 211 ILE A C 1
ATOM 1606 O O . ILE A 1 211 ? -26.050 6.238 -10.834 1.00 93.12 211 ILE A O 1
ATOM 1610 N N . VAL A 1 212 ? -24.928 4.336 -10.385 1.00 92.88 212 VAL A N 1
ATOM 1611 C CA . VAL A 1 212 ? -25.975 3.394 -10.817 1.00 92.88 212 VAL A CA 1
ATOM 1612 C C . VAL A 1 212 ? -27.228 3.507 -9.951 1.00 92.88 212 VAL A C 1
ATOM 1614 O O . VAL A 1 212 ? -28.336 3.566 -10.473 1.00 92.88 212 VAL A O 1
ATOM 1617 N N . TYR A 1 213 ? -27.073 3.585 -8.629 1.00 90.75 213 TYR A N 1
ATOM 1618 C CA . TYR A 1 213 ? -28.194 3.594 -7.683 1.00 90.75 213 TYR A CA 1
ATOM 1619 C C . TYR A 1 213 ? -28.466 4.992 -7.126 1.00 90.75 213 TYR A C 1
ATOM 1621 O O . TYR A 1 213 ? -28.879 5.154 -5.975 1.00 90.75 213 TYR A O 1
ATOM 1629 N N . ARG A 1 214 ? -28.231 6.036 -7.929 1.00 89.00 214 ARG A N 1
ATOM 1630 C CA . ARG A 1 214 ? -28.445 7.428 -7.510 1.00 89.00 214 ARG A CA 1
ATOM 1631 C C . ARG A 1 214 ? -29.886 7.695 -7.053 1.00 89.00 214 ARG A C 1
ATOM 1633 O O . ARG A 1 214 ? -30.086 8.505 -6.156 1.00 89.00 214 ARG A O 1
ATOM 1640 N N . SER A 1 215 ? -30.860 6.998 -7.637 1.00 88.75 215 SER A N 1
ATOM 1641 C CA . SER A 1 215 ? -32.289 7.076 -7.301 1.00 88.75 215 SER A CA 1
ATOM 1642 C C . SER A 1 215 ? -32.738 6.122 -6.185 1.00 88.75 215 SER A C 1
ATOM 1644 O O . SER A 1 215 ? -33.879 6.218 -5.748 1.00 88.75 215 SER A O 1
ATOM 1646 N N . ALA A 1 216 ? -31.871 5.219 -5.715 1.00 89.44 216 ALA A N 1
ATOM 1647 C CA . ALA A 1 216 ? -32.192 4.193 -4.719 1.00 89.44 216 ALA A CA 1
ATOM 1648 C C . ALA A 1 216 ? -31.174 4.227 -3.558 1.00 89.44 216 ALA A C 1
ATOM 1650 O O . ALA A 1 216 ? -30.294 3.362 -3.475 1.00 89.44 216 ALA A O 1
ATOM 1651 N N . PRO A 1 217 ? -31.250 5.239 -2.671 1.00 84.50 217 PRO A N 1
ATOM 1652 C CA . PRO A 1 217 ? -30.279 5.419 -1.591 1.00 84.50 217 PRO A CA 1
ATOM 1653 C C . PRO A 1 217 ? -30.259 4.236 -0.615 1.00 84.50 217 PRO A C 1
ATOM 1655 O O . PRO A 1 217 ? -29.177 3.808 -0.215 1.00 84.50 217 PRO A O 1
ATOM 1658 N N . ASP A 1 218 ? -31.416 3.647 -0.314 1.00 77.44 218 ASP A N 1
ATOM 1659 C CA . ASP A 1 218 ? -31.519 2.531 0.633 1.00 77.44 218 ASP A CA 1
ATOM 1660 C C . ASP A 1 218 ? -30.771 1.290 0.127 1.00 77.44 218 ASP A C 1
ATOM 1662 O O . ASP A 1 218 ? -29.998 0.674 0.861 1.00 77.44 218 ASP A O 1
ATOM 1666 N N . LEU A 1 219 ? -30.883 0.987 -1.172 1.00 82.94 219 LEU A N 1
ATOM 1667 C CA . LEU A 1 219 ? -30.171 -0.132 -1.791 1.00 82.94 219 LEU A CA 1
ATOM 1668 C C . LEU A 1 219 ? -28.646 0.052 -1.732 1.00 82.94 219 LEU A C 1
ATOM 1670 O O . LEU A 1 219 ? -27.912 -0.922 -1.550 1.00 82.94 219 LEU A O 1
ATOM 1674 N N . ARG A 1 220 ? -28.147 1.292 -1.848 1.00 82.12 220 ARG A N 1
ATOM 1675 C CA . ARG A 1 220 ? -26.712 1.593 -1.696 1.00 82.12 220 ARG A CA 1
ATOM 1676 C C . ARG A 1 220 ? -26.230 1.308 -0.282 1.00 82.12 220 ARG A C 1
ATOM 1678 O O . ARG A 1 220 ? -25.168 0.708 -0.127 1.00 82.12 220 ARG A O 1
ATOM 1685 N N . VAL A 1 221 ? -27.004 1.718 0.723 1.00 76.50 221 VAL A N 1
ATOM 1686 C CA . VAL A 1 221 ? -26.682 1.485 2.137 1.00 76.50 221 VAL A CA 1
ATOM 1687 C C . VAL A 1 221 ? -26.656 -0.013 2.432 1.00 76.50 221 VAL A C 1
ATOM 1689 O O . VAL A 1 221 ? -25.663 -0.503 2.967 1.00 76.50 221 VAL A O 1
ATOM 1692 N N . SER A 1 222 ? -27.670 -0.769 1.998 1.00 77.88 222 SER A N 1
ATOM 1693 C CA . SER A 1 222 ? -27.708 -2.224 2.193 1.00 77.88 222 SER A CA 1
ATOM 1694 C C . SER A 1 222 ? -26.543 -2.944 1.502 1.00 77.88 222 SER A C 1
ATOM 1696 O O . SER A 1 222 ? -25.906 -3.811 2.100 1.00 77.88 222 SER A O 1
ATOM 1698 N N . ARG A 1 223 ? -26.200 -2.573 0.258 1.00 81.62 223 ARG A N 1
ATOM 1699 C CA . ARG A 1 223 ? -25.051 -3.161 -0.458 1.00 81.62 223 ARG A CA 1
ATOM 1700 C C . ARG A 1 223 ? -23.718 -2.833 0.209 1.00 81.62 223 ARG A C 1
ATOM 1702 O O . ARG A 1 223 ? -22.843 -3.698 0.253 1.00 81.62 223 ARG A O 1
ATOM 1709 N N . ALA A 1 224 ? -23.549 -1.607 0.703 1.00 77.31 224 ALA A N 1
ATOM 1710 C CA . ALA A 1 224 ? -22.361 -1.218 1.456 1.00 77.31 224 ALA A CA 1
ATOM 1711 C C . ALA A 1 224 ? -22.236 -2.051 2.741 1.00 77.31 224 ALA A C 1
ATOM 1713 O O . ALA A 1 224 ? -21.203 -2.680 2.949 1.00 77.31 224 ALA A O 1
ATOM 1714 N N . ALA A 1 225 ? -23.321 -2.171 3.514 1.00 71.94 225 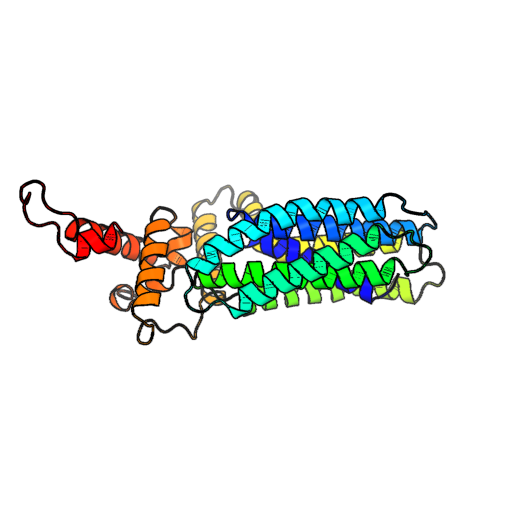ALA A N 1
ATOM 1715 C CA . ALA A 1 225 ? -23.351 -2.961 4.743 1.00 71.94 225 ALA A CA 1
ATOM 1716 C C . ALA A 1 225 ? -22.984 -4.440 4.513 1.00 71.94 225 ALA A C 1
ATOM 1718 O O . ALA A 1 225 ? -22.170 -4.994 5.249 1.00 71.94 225 ALA A O 1
ATOM 1719 N N . LEU A 1 226 ? -23.514 -5.074 3.457 1.00 77.19 226 LEU A N 1
ATOM 1720 C CA . LEU A 1 226 ? -23.170 -6.460 3.106 1.00 77.19 226 LEU A CA 1
ATOM 1721 C C . LEU A 1 226 ? -21.686 -6.628 2.744 1.00 77.19 226 LEU A C 1
ATOM 1723 O O . LEU A 1 226 ? -21.056 -7.611 3.140 1.00 77.19 226 LEU A O 1
ATOM 1727 N N . ARG A 1 227 ? -21.104 -5.678 1.999 1.00 78.38 227 ARG A N 1
ATOM 1728 C CA . ARG A 1 227 ? -19.671 -5.714 1.656 1.00 78.38 227 ARG A CA 1
ATOM 1729 C C . ARG A 1 227 ? -18.781 -5.494 2.878 1.00 78.38 227 ARG A C 1
ATOM 1731 O O . ARG A 1 227 ? -17.745 -6.156 2.997 1.00 78.38 227 ARG A O 1
ATOM 1738 N N . ASP A 1 228 ? -19.182 -4.602 3.776 1.00 72.31 228 ASP A N 1
ATOM 1739 C CA . ASP A 1 228 ? -18.460 -4.330 5.018 1.00 72.31 228 ASP A CA 1
ATOM 1740 C C . ASP A 1 228 ? -18.474 -5.559 5.931 1.00 72.31 228 ASP A C 1
ATOM 1742 O O . ASP A 1 228 ? -17.417 -5.990 6.398 1.00 72.31 228 ASP A O 1
ATOM 1746 N N . ALA A 1 229 ? -19.636 -6.199 6.088 1.00 65.56 229 ALA A N 1
ATOM 1747 C CA . ALA A 1 229 ? -19.770 -7.449 6.831 1.00 65.56 229 ALA A CA 1
ATOM 1748 C C . ALA A 1 229 ? -18.877 -8.560 6.248 1.00 65.56 229 ALA A C 1
ATOM 1750 O O . ALA A 1 229 ? -18.098 -9.180 6.973 1.00 65.56 229 ALA A O 1
ATOM 1751 N N . ALA A 1 230 ? -18.904 -8.767 4.926 1.00 70.38 230 ALA A N 1
ATOM 1752 C CA . ALA A 1 230 ? -18.051 -9.759 4.264 1.00 70.38 230 ALA A CA 1
ATOM 1753 C C . ALA A 1 230 ? -16.546 -9.476 4.452 1.00 70.38 230 ALA A C 1
ATOM 1755 O O . ALA A 1 230 ? -15.740 -10.400 4.581 1.00 70.38 230 ALA A O 1
ATOM 1756 N N . THR A 1 231 ? -16.154 -8.199 4.483 1.00 69.81 231 THR A N 1
ATOM 1757 C CA . THR A 1 231 ? -14.765 -7.786 4.728 1.00 69.81 231 THR A CA 1
ATOM 1758 C C . THR A 1 231 ? -14.340 -8.087 6.163 1.00 69.81 231 THR A C 1
ATOM 1760 O O . THR A 1 231 ? -13.240 -8.588 6.389 1.00 69.81 231 THR A O 1
ATOM 1763 N N . GLN A 1 232 ? -15.199 -7.794 7.135 1.00 67.12 232 GLN A N 1
ATOM 1764 C CA . GLN A 1 232 ? -14.914 -8.036 8.549 1.00 67.12 232 GLN A CA 1
ATOM 1765 C C . GLN A 1 232 ? -14.718 -9.518 8.839 1.00 67.12 232 GLN A C 1
ATOM 1767 O O . GLN A 1 232 ? -13.774 -9.874 9.538 1.00 67.12 232 GLN A O 1
ATOM 1772 N N . VAL A 1 233 ? -15.533 -10.385 8.232 1.00 67.00 233 VAL A N 1
ATOM 1773 C CA . VAL A 1 233 ? -15.349 -11.840 8.334 1.00 67.00 233 VAL A CA 1
ATOM 1774 C C . VAL A 1 233 ? -13.948 -12.244 7.864 1.00 67.00 233 VAL A C 1
ATOM 1776 O O . VAL A 1 233 ? -13.260 -12.980 8.566 1.00 67.00 233 VAL A O 1
ATOM 1779 N N . ALA A 1 234 ? -13.477 -11.704 6.735 1.00 65.12 234 ALA A N 1
ATOM 1780 C CA . ALA A 1 234 ? -12.148 -12.013 6.201 1.00 65.12 234 ALA A CA 1
ATOM 1781 C C . ALA A 1 234 ? -10.982 -11.483 7.061 1.00 65.12 234 ALA A C 1
ATOM 1783 O O . ALA A 1 234 ? -9.882 -12.034 7.002 1.00 65.12 234 ALA A O 1
ATOM 1784 N N . ARG A 1 235 ? -11.203 -10.414 7.838 1.00 68.56 235 ARG A N 1
ATOM 1785 C CA . ARG A 1 235 ? -10.189 -9.785 8.709 1.00 68.56 235 ARG A CA 1
ATOM 1786 C C . ARG A 1 235 ? -10.200 -10.297 10.141 1.00 68.56 235 ARG A C 1
ATOM 1788 O O . ARG A 1 235 ? -9.206 -10.123 10.849 1.00 68.56 235 ARG A O 1
ATOM 1795 N N . SER A 1 236 ? -11.312 -10.891 10.563 1.00 64.75 236 SER A N 1
ATOM 1796 C CA . SER A 1 236 ? -11.467 -11.434 11.903 1.00 64.75 236 SER A CA 1
ATOM 1797 C C . SER A 1 236 ? -10.441 -12.541 12.130 1.00 64.75 236 SER A C 1
ATOM 1799 O O . SER A 1 236 ? -10.374 -13.499 11.366 1.00 64.75 236 SER A O 1
ATOM 1801 N N . ASP A 1 237 ? -9.616 -12.398 13.168 1.00 62.31 237 ASP A N 1
ATOM 1802 C CA . ASP A 1 237 ? -8.688 -13.452 13.565 1.00 62.31 237 ASP A CA 1
ATOM 1803 C C . ASP A 1 237 ? -9.501 -14.605 14.192 1.00 62.31 237 ASP A C 1
ATOM 1805 O O . ASP A 1 237 ? -10.142 -14.394 15.232 1.00 62.31 237 ASP A O 1
ATOM 1809 N N . PRO A 1 238 ? -9.547 -15.807 13.582 1.00 58.00 238 PRO A N 1
ATOM 1810 C CA . PRO A 1 238 ? -10.277 -16.945 14.138 1.00 58.00 238 PRO A CA 1
ATOM 1811 C C . PRO A 1 238 ? -9.608 -17.498 15.401 1.00 58.00 238 PRO A C 1
ATOM 1813 O O . PRO A 1 238 ? -10.268 -18.151 16.202 1.00 58.00 238 PRO A O 1
ATOM 1816 N N . SER A 1 239 ? -8.306 -17.242 15.575 1.00 56.00 239 SER A N 1
ATOM 1817 C CA . SER A 1 239 ? -7.509 -17.753 16.693 1.00 56.00 239 SER A CA 1
ATOM 1818 C C . SER A 1 239 ? -7.608 -16.888 17.950 1.00 56.00 239 SER A C 1
ATOM 1820 O O . SER A 1 239 ? -7.311 -17.358 19.049 1.00 56.00 239 SER A O 1
ATOM 1822 N N . LEU A 1 240 ? -8.072 -15.641 17.812 1.00 59.50 240 LEU A N 1
ATOM 1823 C CA . LEU A 1 240 ? -8.284 -14.743 18.939 1.00 59.50 240 LEU A CA 1
ATOM 1824 C C . LEU A 1 240 ? -9.611 -15.081 19.641 1.00 59.50 240 LEU A C 1
ATOM 1826 O O . LEU A 1 240 ? -10.683 -14.604 19.254 1.00 59.50 240 LEU A O 1
ATOM 1830 N N . SER A 1 241 ? -9.529 -15.920 20.674 1.00 63.75 241 SER A N 1
ATOM 1831 C CA . SER A 1 241 ? -10.641 -16.229 21.576 1.00 63.75 241 SER A CA 1
ATOM 1832 C C . SER A 1 241 ? -10.564 -15.361 22.829 1.00 63.75 241 SER A C 1
ATOM 1834 O O . SER A 1 241 ? -9.642 -15.506 23.634 1.00 63.75 241 SER A O 1
ATOM 1836 N N . LEU A 1 242 ? -11.567 -14.495 23.016 1.00 66.38 242 LEU A N 1
ATOM 1837 C CA . LEU A 1 242 ? -11.708 -13.625 24.192 1.00 66.38 242 LEU A CA 1
ATOM 1838 C C . LEU A 1 242 ? -11.814 -14.406 25.515 1.00 66.38 242 LEU A C 1
ATOM 1840 O O . LEU A 1 242 ? -11.624 -13.824 26.573 1.00 66.38 242 LEU A O 1
ATOM 1844 N N . ALA A 1 243 ? -12.096 -15.712 25.472 1.00 66.25 243 ALA A N 1
ATOM 1845 C CA . ALA A 1 243 ? -12.133 -16.564 26.661 1.00 66.25 243 ALA A CA 1
ATOM 1846 C C . ALA A 1 243 ? -10.733 -16.935 27.190 1.00 66.25 243 ALA A C 1
ATOM 1848 O O . ALA A 1 243 ? -10.610 -17.404 28.316 1.00 66.25 243 ALA A O 1
ATOM 1849 N N . THR A 1 244 ? -9.688 -16.764 26.375 1.00 69.81 244 THR A N 1
ATOM 1850 C CA . THR A 1 244 ? -8.312 -17.216 26.666 1.00 69.81 244 THR A CA 1
ATOM 1851 C C . THR A 1 244 ? -7.263 -16.105 26.609 1.00 69.81 244 THR A C 1
ATOM 1853 O O . THR A 1 244 ? -6.077 -16.385 26.770 1.00 69.81 244 THR A O 1
ATOM 1856 N N . ILE A 1 245 ? -7.663 -14.860 26.340 1.00 74.88 245 ILE A N 1
ATOM 1857 C CA . ILE A 1 245 ? -6.735 -13.721 26.317 1.00 74.88 245 ILE A CA 1
ATOM 1858 C C . ILE A 1 245 ? -6.284 -13.347 27.733 1.00 74.88 245 ILE A C 1
ATOM 1860 O O . ILE A 1 245 ? -7.016 -13.559 28.699 1.00 74.88 245 ILE A O 1
ATOM 1864 N N . ASP A 1 246 ? -5.073 -12.799 27.852 1.00 78.62 246 ASP A N 1
ATOM 1865 C CA . ASP A 1 246 ? -4.595 -12.245 29.119 1.00 78.62 246 ASP A CA 1
ATOM 1866 C C . ASP A 1 246 ? -5.287 -10.898 29.427 1.00 78.62 246 ASP A C 1
ATOM 1868 O O . ASP A 1 246 ? -5.825 -10.232 28.536 1.00 78.62 246 ASP A O 1
ATOM 1872 N N . ASN A 1 247 ? -5.319 -10.513 30.709 1.00 76.62 247 ASN A N 1
ATOM 1873 C CA . ASN A 1 247 ? -5.991 -9.280 31.137 1.00 76.62 247 ASN A CA 1
ATOM 1874 C C . ASN A 1 247 ? -5.331 -8.026 30.535 1.00 76.62 247 ASN A C 1
ATOM 1876 O O . ASN A 1 247 ? -6.028 -7.082 30.186 1.00 76.62 247 ASN A O 1
ATOM 1880 N N . GLU A 1 248 ? -4.009 -8.037 30.337 1.00 76.19 248 GLU A N 1
ATOM 1881 C CA . GLU A 1 248 ? -3.265 -6.912 29.752 1.00 76.19 248 GLU A CA 1
ATOM 1882 C C . GLU A 1 248 ? -3.674 -6.664 28.284 1.00 76.19 248 GLU A C 1
ATOM 1884 O O . GLU A 1 248 ? -3.881 -5.527 27.854 1.00 76.19 248 GLU A O 1
ATOM 1889 N N . GLU A 1 249 ? -3.855 -7.734 27.509 1.00 71.94 249 GLU A N 1
ATOM 1890 C CA . GLU A 1 249 ? -4.342 -7.707 26.132 1.00 71.94 249 GLU A CA 1
ATOM 1891 C C . GLU A 1 249 ? -5.805 -7.254 26.070 1.00 71.94 249 GLU A C 1
ATOM 1893 O O . GLU A 1 249 ? -6.166 -6.460 25.195 1.00 71.9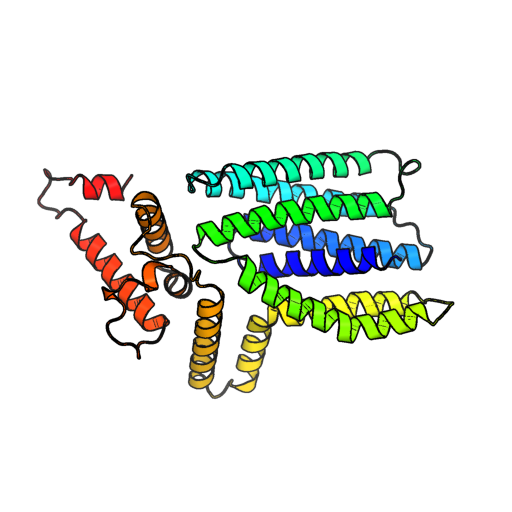4 249 GLU A O 1
ATOM 1898 N N . PHE A 1 250 ? -6.647 -7.714 27.003 1.00 79.25 250 PHE A N 1
ATOM 1899 C CA . PHE A 1 250 ? -8.041 -7.278 27.097 1.00 79.25 250 PHE A CA 1
ATOM 1900 C C . PHE A 1 250 ? -8.157 -5.783 27.417 1.00 79.25 250 PHE A C 1
ATOM 1902 O O . PHE A 1 250 ? -8.906 -5.064 26.744 1.00 79.25 250 PHE A O 1
ATOM 1909 N N . ASP A 1 251 ? -7.375 -5.293 28.378 1.00 78.19 251 ASP A N 1
ATOM 1910 C CA . ASP A 1 251 ? -7.328 -3.878 28.745 1.00 78.19 251 ASP A CA 1
ATOM 1911 C C . ASP A 1 251 ? -6.856 -3.029 27.562 1.00 78.19 251 ASP A C 1
ATOM 1913 O O . ASP A 1 251 ? -7.454 -1.994 27.247 1.00 78.19 251 ASP A O 1
ATOM 1917 N N . ARG A 1 252 ? -5.847 -3.505 26.818 1.00 78.31 252 ARG A N 1
ATOM 1918 C CA . ARG A 1 252 ? -5.377 -2.840 25.597 1.00 78.31 252 ARG A CA 1
ATOM 1919 C C . ARG A 1 252 ? -6.475 -2.745 24.537 1.00 78.31 252 ARG A C 1
ATOM 1921 O O . ARG A 1 252 ? -6.694 -1.663 23.982 1.00 78.31 252 ARG A O 1
ATOM 1928 N N . LEU A 1 253 ? -7.176 -3.847 24.253 1.00 76.62 253 LEU A N 1
ATOM 1929 C CA . LEU A 1 253 ? -8.285 -3.877 23.289 1.00 76.62 253 LEU A CA 1
ATOM 1930 C C . LEU A 1 253 ? -9.433 -2.957 23.722 1.00 76.62 253 LEU A C 1
ATOM 1932 O O . LEU A 1 253 ? -10.018 -2.262 22.885 1.00 76.62 253 LEU A O 1
ATOM 1936 N N . THR A 1 254 ? -9.718 -2.893 25.022 1.00 81.06 254 THR A N 1
ATOM 1937 C CA . THR A 1 254 ? -10.743 -2.016 25.600 1.00 81.06 254 THR A CA 1
ATOM 1938 C C . THR A 1 254 ? -10.352 -0.548 25.465 1.00 81.06 254 THR A C 1
ATOM 1940 O O . THR A 1 254 ? -11.106 0.228 24.874 1.00 81.06 254 THR A O 1
ATOM 1943 N N . ARG A 1 255 ? -9.140 -0.161 25.885 1.00 79.50 255 ARG A N 1
ATOM 1944 C CA . ARG A 1 255 ? -8.612 1.210 25.743 1.00 79.50 255 ARG A CA 1
ATOM 1945 C C . ARG A 1 255 ? -8.612 1.662 24.282 1.00 79.50 255 ARG A C 1
ATOM 1947 O O . ARG A 1 255 ? -9.008 2.785 23.963 1.00 79.50 255 ARG A O 1
ATOM 1954 N N . ARG A 1 256 ? -8.240 0.768 23.363 1.00 75.50 256 ARG A N 1
ATOM 1955 C CA . ARG A 1 256 ? -8.261 1.046 21.923 1.00 75.50 256 ARG A CA 1
ATOM 1956 C C . ARG A 1 256 ? -9.678 1.197 21.375 1.00 75.50 256 ARG A C 1
ATOM 1958 O O . ARG A 1 256 ? -9.925 2.111 20.585 1.00 75.50 256 ARG A O 1
ATOM 1965 N N . THR A 1 257 ? -10.611 0.350 21.794 1.00 80.75 257 THR A N 1
ATOM 1966 C CA . THR A 1 257 ? -12.022 0.445 21.389 1.00 80.75 257 THR A CA 1
ATOM 1967 C C . THR A 1 257 ? -12.641 1.749 21.892 1.00 80.75 257 THR A C 1
ATOM 1969 O O . THR A 1 257 ? -13.277 2.455 21.113 1.00 80.75 257 THR A O 1
ATOM 1972 N N . LEU A 1 258 ? -12.350 2.141 23.135 1.00 81.00 258 LEU A N 1
ATOM 1973 C CA . LEU A 1 258 ? -12.747 3.431 23.707 1.00 81.00 258 LEU A CA 1
ATOM 1974 C C . LEU A 1 258 ? -12.200 4.617 22.900 1.00 81.00 258 LEU A C 1
ATOM 1976 O O . LEU A 1 258 ? -12.946 5.540 22.583 1.00 81.00 258 LEU A O 1
ATOM 1980 N N . SER A 1 259 ? -10.931 4.566 22.475 1.00 79.25 259 SER A N 1
ATOM 1981 C CA . SER A 1 259 ? -10.347 5.620 21.627 1.00 79.25 259 SER A CA 1
ATOM 1982 C C . SER A 1 259 ? -11.028 5.749 20.253 1.00 79.25 259 SER A C 1
ATOM 1984 O O . SER A 1 259 ? -11.035 6.824 19.658 1.00 79.25 259 SER A O 1
ATOM 1986 N N . ASN A 1 260 ? -11.641 4.665 19.760 1.00 72.06 260 ASN A N 1
ATOM 1987 C CA . ASN A 1 260 ? -12.366 4.618 18.490 1.00 72.06 260 ASN A CA 1
ATOM 1988 C C . ASN A 1 260 ? -13.896 4.664 18.661 1.00 72.06 260 ASN A C 1
ATOM 1990 O O . ASN A 1 260 ? -14.615 4.460 17.685 1.00 72.06 260 ASN A O 1
ATOM 1994 N N . MET A 1 261 ? -14.413 4.967 19.856 1.00 77.56 261 MET A N 1
ATOM 1995 C CA . MET A 1 261 ? -15.849 4.910 20.168 1.00 77.56 261 MET A CA 1
ATOM 1996 C C . MET A 1 261 ? -16.713 5.853 19.311 1.00 77.56 261 MET A C 1
ATOM 1998 O O . MET A 1 261 ? -17.886 5.580 19.059 1.00 77.56 261 MET A O 1
ATOM 2002 N N . ASN A 1 262 ? -16.113 6.927 18.794 1.00 71.56 262 ASN A N 1
ATOM 2003 C CA . ASN A 1 262 ? -16.757 7.882 17.887 1.00 71.56 262 ASN A CA 1
ATOM 2004 C C . ASN A 1 262 ? -16.675 7.475 16.401 1.00 71.56 262 ASN A C 1
ATOM 2006 O O . ASN A 1 262 ? -17.184 8.184 15.535 1.00 71.56 262 ASN A O 1
ATOM 2010 N N . HIS A 1 263 ? -16.038 6.343 16.087 1.00 70.12 263 HIS A N 1
ATOM 2011 C CA . HIS A 1 263 ? -15.856 5.827 14.733 1.00 70.12 263 HIS A CA 1
ATOM 2012 C C . HIS A 1 263 ? -16.581 4.480 14.584 1.00 70.12 263 HIS A C 1
ATOM 2014 O O . HIS A 1 263 ? -15.952 3.428 14.726 1.00 70.12 263 HIS A O 1
ATOM 2020 N N . PRO A 1 264 ? -17.891 4.476 14.264 1.00 62.81 264 PRO A N 1
ATOM 2021 C CA . PRO A 1 264 ? -18.716 3.265 14.284 1.00 62.81 264 PRO A CA 1
ATOM 2022 C C . PRO A 1 264 ? -18.156 2.155 13.389 1.00 62.81 264 PRO A C 1
ATOM 2024 O O . PRO A 1 264 ? -18.096 1.009 13.805 1.00 62.81 264 PRO A O 1
ATOM 2027 N N . GLN A 1 265 ? -17.621 2.496 12.216 1.00 61.91 265 GLN A N 1
ATOM 2028 C CA . GLN A 1 265 ? -16.990 1.543 11.290 1.00 61.91 265 GLN A CA 1
ATOM 2029 C C . GLN A 1 265 ? -15.801 0.787 11.910 1.00 61.91 265 GLN A C 1
ATOM 2031 O O . GLN A 1 265 ? -15.567 -0.372 11.580 1.00 61.91 265 GLN A O 1
ATOM 2036 N N . ARG A 1 266 ? -15.058 1.427 12.825 1.00 65.44 266 ARG A N 1
ATOM 2037 C CA . ARG A 1 266 ? -13.930 0.806 13.535 1.00 65.44 266 ARG A CA 1
ATOM 2038 C C . ARG A 1 266 ? -14.371 -0.006 14.744 1.00 65.44 266 ARG A C 1
ATOM 2040 O O . ARG A 1 266 ? -13.692 -0.964 15.089 1.00 65.44 266 ARG A O 1
ATOM 2047 N N . LEU A 1 267 ? -15.498 0.345 15.365 1.00 69.81 267 LEU A N 1
ATOM 2048 C CA . LEU A 1 267 ? -16.078 -0.455 16.445 1.00 69.81 267 LEU A CA 1
ATOM 2049 C C . LEU A 1 267 ? -16.497 -1.834 15.949 1.00 69.81 267 LEU A C 1
ATOM 2051 O O . LEU A 1 267 ? -16.242 -2.822 16.626 1.00 69.81 267 LEU A O 1
ATOM 2055 N N . VAL A 1 268 ? -17.052 -1.910 14.738 1.00 66.00 268 VAL A N 1
ATOM 2056 C CA . VAL A 1 268 ? -17.427 -3.194 14.137 1.00 66.00 268 VAL A CA 1
ATOM 2057 C C . VAL A 1 268 ? -16.197 -4.085 13.864 1.00 66.00 268 VAL A C 1
ATOM 2059 O O . VAL A 1 268 ? -16.296 -5.307 13.898 1.00 66.00 268 VAL A O 1
ATOM 2062 N N . ALA A 1 269 ? -15.024 -3.491 13.624 1.00 63.00 269 ALA A N 1
ATOM 2063 C CA . ALA A 1 269 ? -13.769 -4.225 13.454 1.00 63.00 269 ALA A CA 1
ATOM 2064 C C . ALA A 1 269 ? -13.124 -4.650 14.789 1.00 63.00 269 ALA A C 1
ATOM 2066 O O . ALA A 1 269 ? -12.184 -5.444 14.781 1.00 63.00 269 ALA A O 1
ATOM 2067 N N . SER A 1 270 ? -13.611 -4.145 15.932 1.00 72.44 270 SER A N 1
ATOM 2068 C CA . SER A 1 270 ? -13.046 -4.480 17.239 1.00 72.44 270 SER A CA 1
ATOM 2069 C C . SER A 1 270 ? -13.265 -5.961 17.561 1.00 72.44 270 SER A C 1
ATOM 2071 O O . SER A 1 270 ? -14.397 -6.446 17.465 1.00 72.44 270 SER A O 1
ATOM 2073 N N . PRO A 1 271 ? -12.237 -6.683 18.045 1.00 71.50 271 PRO A N 1
ATOM 2074 C CA . PRO A 1 271 ? -12.404 -8.059 18.500 1.00 71.50 271 PRO A CA 1
ATOM 2075 C C . PRO A 1 271 ? -13.431 -8.214 19.628 1.00 71.50 271 PRO A C 1
ATOM 2077 O O . PRO A 1 271 ? -14.009 -9.290 19.778 1.00 71.50 271 PRO A O 1
ATOM 2080 N N . LEU A 1 272 ? -13.712 -7.136 20.374 1.00 76.50 272 LEU A N 1
ATOM 2081 C CA . LEU A 1 272 ? -14.725 -7.100 21.433 1.00 76.50 272 LEU A CA 1
ATOM 2082 C C . LEU A 1 272 ? -16.154 -7.315 20.912 1.00 76.50 272 LEU A C 1
ATOM 2084 O O . LEU A 1 272 ? -17.033 -7.660 21.693 1.00 76.50 272 LEU A O 1
ATOM 2088 N N . MET A 1 273 ? -16.390 -7.212 19.600 1.00 73.94 273 MET A N 1
ATOM 2089 C CA . MET A 1 273 ? -17.660 -7.589 18.964 1.00 73.94 273 MET A CA 1
ATOM 2090 C C . MET A 1 273 ? -18.030 -9.067 19.160 1.00 73.94 273 MET A C 1
ATOM 2092 O O . MET A 1 273 ? -19.185 -9.439 18.960 1.00 73.94 273 MET A O 1
ATOM 2096 N N . LYS A 1 274 ? -17.063 -9.912 19.542 1.00 71.81 274 LYS A N 1
ATOM 2097 C CA . LYS A 1 274 ? -17.266 -11.334 19.848 1.00 71.81 274 LYS A CA 1
ATOM 2098 C C . LYS A 1 274 ? -17.652 -11.595 21.312 1.00 71.81 274 LYS A C 1
ATOM 2100 O O . LYS A 1 274 ? -17.718 -12.755 21.712 1.00 71.81 274 LYS A O 1
ATOM 2105 N N . LEU A 1 275 ? -17.853 -10.556 22.132 1.00 75.75 275 LEU A N 1
ATOM 2106 C CA . LEU A 1 275 ? -18.248 -10.741 23.528 1.00 75.75 275 LEU A CA 1
ATOM 2107 C C . LEU A 1 275 ? -19.631 -11.412 23.609 1.00 75.75 275 LEU A C 1
ATOM 2109 O O . LEU A 1 275 ? -20.560 -10.976 22.927 1.00 75.75 275 LEU A O 1
ATOM 2113 N N . PRO A 1 276 ? -19.799 -12.440 24.459 1.00 71.38 276 PRO A N 1
ATOM 2114 C CA . PRO A 1 276 ? -21.007 -13.265 24.472 1.00 71.38 276 PRO A CA 1
ATOM 2115 C C . PRO A 1 276 ? -22.273 -12.474 24.824 1.00 71.38 276 PRO A C 1
ATOM 2117 O O . PRO A 1 276 ? -23.346 -12.783 24.323 1.00 71.38 276 PRO A O 1
ATOM 2120 N N . PHE A 1 277 ? -22.159 -11.405 25.617 1.00 73.00 277 PHE A N 1
ATOM 2121 C CA . PHE A 1 277 ? -23.298 -10.549 25.964 1.00 73.00 277 PHE A CA 1
ATOM 2122 C C . PHE A 1 277 ? -23.748 -9.612 24.828 1.00 73.00 277 PHE A C 1
ATOM 2124 O O . PHE A 1 277 ? -24.775 -8.955 24.965 1.00 73.00 277 PHE A O 1
ATOM 2131 N N . LEU A 1 278 ? -22.991 -9.513 23.727 1.00 69.62 278 LEU A N 1
ATOM 2132 C CA . LEU A 1 278 ? -23.381 -8.769 22.522 1.00 69.62 278 LEU A CA 1
ATOM 2133 C C . LEU A 1 278 ? -24.077 -9.658 21.484 1.00 69.62 278 LEU A C 1
ATOM 2135 O O . LEU A 1 278 ? -24.648 -9.138 20.529 1.00 69.62 278 LEU A O 1
ATOM 2139 N N . ALA A 1 279 ? -24.037 -10.981 21.656 1.00 62.72 279 ALA A N 1
ATOM 2140 C CA . ALA A 1 279 ? -24.624 -11.968 20.750 1.00 62.72 279 ALA A CA 1
ATOM 2141 C C . ALA A 1 279 ? -26.121 -12.209 21.030 1.00 62.72 279 ALA A C 1
ATOM 2143 O O . ALA A 1 279 ? -26.597 -13.332 20.912 1.00 62.72 279 ALA A O 1
ATOM 2144 N N . VAL A 1 280 ? -26.848 -11.174 21.468 1.00 55.41 280 VAL A N 1
ATOM 2145 C CA . VAL A 1 280 ? -28.216 -11.326 22.000 1.00 55.41 280 VAL A CA 1
ATOM 2146 C C . VAL A 1 280 ? -29.218 -11.718 20.911 1.00 55.41 280 VAL A C 1
ATOM 2148 O O . VAL A 1 280 ? -30.138 -12.461 21.221 1.00 55.41 280 VAL A O 1
ATOM 2151 N N . ASP A 1 281 ? -28.976 -11.347 19.649 1.00 57.16 281 ASP A N 1
ATOM 2152 C CA . ASP A 1 281 ? -29.719 -11.865 18.496 1.00 57.16 281 ASP A CA 1
ATOM 2153 C C . ASP A 1 281 ? -28.761 -12.135 17.321 1.00 57.16 281 ASP A C 1
ATOM 2155 O O . ASP A 1 281 ? -28.033 -11.243 16.875 1.00 57.16 281 ASP A O 1
ATOM 2159 N N . ASP A 1 282 ? -28.777 -13.359 16.785 1.00 52.50 282 ASP A N 1
ATOM 2160 C CA . ASP A 1 282 ? -27.993 -13.754 15.598 1.00 52.50 282 ASP A CA 1
ATOM 2161 C C . ASP A 1 282 ? -28.399 -12.974 14.327 1.00 52.50 282 ASP A C 1
ATOM 2163 O O . ASP A 1 282 ? -27.645 -12.922 13.352 1.00 52.50 282 ASP A O 1
ATOM 2167 N N . GLU A 1 283 ? -29.565 -12.318 14.345 1.00 50.38 283 GLU A N 1
ATOM 2168 C CA . GLU A 1 283 ? -30.090 -11.493 13.249 1.00 50.38 283 GLU A CA 1
ATOM 2169 C C . GLU A 1 283 ? -29.599 -10.034 13.277 1.00 50.38 283 GLU A C 1
ATOM 2171 O O . GLU A 1 283 ? -29.763 -9.309 12.291 1.00 50.38 283 GLU A O 1
ATOM 2176 N N . LEU A 1 284 ? -28.947 -9.590 14.361 1.00 55.03 284 LEU A N 1
ATOM 2177 C CA . LEU A 1 284 ? -28.427 -8.226 14.466 1.00 55.03 284 LEU A CA 1
ATOM 2178 C C . LEU A 1 284 ? -27.251 -8.017 13.503 1.00 55.03 284 LEU A C 1
ATOM 2180 O O . LEU A 1 284 ? -26.167 -8.620 13.616 1.00 55.03 284 LEU A O 1
ATOM 2184 N N . GLY A 1 285 ? -27.449 -7.081 12.571 1.00 64.38 285 GLY A N 1
ATOM 2185 C CA . GLY A 1 285 ? -26.411 -6.610 11.663 1.00 64.38 285 GLY A CA 1
ATOM 2186 C C . GLY A 1 285 ? -25.164 -6.141 12.423 1.00 64.38 285 GLY A C 1
ATOM 2187 O O . GLY A 1 285 ? -25.222 -5.701 13.573 1.00 64.38 285 GLY A O 1
ATOM 2188 N N . SER A 1 286 ? -23.998 -6.214 11.780 1.00 68.50 286 SER A N 1
ATOM 2189 C CA . SER A 1 286 ? -22.716 -5.882 12.420 1.00 68.50 286 SER A CA 1
ATOM 2190 C C . SER A 1 286 ? -22.657 -4.433 12.943 1.00 68.50 286 SER A C 1
ATOM 2192 O O . SER A 1 286 ? -22.044 -4.164 13.974 1.00 68.50 286 SER A O 1
ATOM 2194 N N . LEU A 1 287 ? -23.371 -3.511 12.292 1.00 66.75 287 LEU A N 1
ATOM 2195 C CA . LEU A 1 287 ? -23.559 -2.124 12.732 1.00 66.75 287 LEU A CA 1
ATOM 2196 C C . LEU A 1 287 ? -24.338 -2.000 14.045 1.00 66.75 287 LEU A C 1
ATOM 2198 O O . LEU A 1 287 ? -23.979 -1.192 14.899 1.00 66.75 287 LEU A O 1
ATOM 2202 N N . GLU A 1 288 ? -25.375 -2.808 14.221 1.00 70.62 288 GLU A N 1
ATOM 2203 C CA . GLU A 1 288 ? -26.253 -2.740 15.388 1.00 70.62 288 GLU A CA 1
ATOM 2204 C C . GLU A 1 288 ? -25.561 -3.318 16.625 1.00 70.62 288 GLU A C 1
ATOM 2206 O O . GLU A 1 288 ? -25.563 -2.708 17.694 1.00 70.62 288 GLU A O 1
ATOM 2211 N N . ARG A 1 289 ? -24.804 -4.409 16.448 1.00 73.00 289 ARG A N 1
ATOM 2212 C CA . ARG A 1 289 ? -23.894 -4.920 17.484 1.00 73.00 289 ARG A CA 1
ATOM 2213 C C . ARG A 1 289 ? -22.812 -3.909 17.874 1.00 73.00 289 ARG A C 1
ATOM 2215 O O . ARG A 1 289 ? -22.502 -3.781 19.057 1.00 73.00 289 ARG A O 1
ATOM 2222 N N . ALA A 1 290 ? -22.269 -3.146 16.922 1.00 74.31 290 ALA A N 1
ATOM 2223 C CA . ALA A 1 290 ? -21.295 -2.097 17.231 1.00 74.31 290 ALA A CA 1
ATOM 2224 C C . ALA A 1 290 ? -21.921 -0.921 17.990 1.00 74.31 290 ALA A C 1
ATOM 2226 O O . ALA A 1 290 ? -21.283 -0.347 18.877 1.00 74.31 290 ALA A O 1
ATOM 2227 N N . GLN A 1 291 ? -23.176 -0.581 17.688 1.00 79.19 291 GLN A N 1
ATOM 2228 C CA . GLN A 1 291 ? -23.929 0.393 18.467 1.00 79.19 291 GLN A CA 1
ATOM 2229 C C . GLN A 1 291 ? -24.183 -0.113 19.891 1.00 79.19 291 GLN A C 1
ATOM 2231 O O . GLN A 1 291 ? -23.972 0.640 20.841 1.00 79.19 291 GLN A O 1
ATOM 2236 N N . ARG A 1 292 ? -24.525 -1.395 20.053 1.00 80.25 292 ARG A N 1
ATOM 2237 C CA . ARG A 1 292 ? -24.711 -2.007 21.370 1.00 80.25 292 ARG A CA 1
ATOM 2238 C C . ARG A 1 292 ? -23.427 -2.016 22.196 1.00 80.25 292 ARG A C 1
ATOM 2240 O O . ARG A 1 292 ? -23.446 -1.614 23.353 1.00 80.25 292 ARG A O 1
ATOM 2247 N N . LEU A 1 293 ? -22.298 -2.379 21.584 1.00 83.06 293 LEU A N 1
ATOM 2248 C CA . LEU A 1 293 ? -20.979 -2.287 22.216 1.00 83.06 293 LEU A CA 1
ATOM 2249 C C . LEU A 1 293 ? -20.683 -0.853 22.678 1.00 83.06 293 LEU A C 1
ATOM 2251 O O . LEU A 1 293 ? -20.216 -0.650 23.797 1.00 83.06 293 LEU A O 1
ATOM 2255 N N . ARG A 1 294 ? -20.990 0.150 21.846 1.00 83.06 294 ARG A N 1
ATOM 2256 C CA . ARG A 1 294 ? -20.828 1.565 22.206 1.00 83.06 294 ARG A CA 1
ATOM 2257 C C . ARG A 1 294 ? -21.680 1.950 23.414 1.00 83.06 294 ARG A C 1
ATOM 2259 O O . ARG A 1 294 ? -21.188 2.639 24.301 1.00 83.06 294 ARG A O 1
ATOM 2266 N N . GLU A 1 295 ? -22.939 1.524 23.441 1.00 85.44 295 GLU A N 1
ATOM 2267 C CA . GLU A 1 295 ? -23.857 1.776 24.556 1.00 85.44 295 GLU A CA 1
ATOM 2268 C C . GLU A 1 295 ? -23.345 1.141 25.849 1.00 85.44 295 GLU A C 1
ATOM 2270 O O . GLU A 1 295 ? -23.263 1.827 26.865 1.00 85.44 295 GLU A O 1
ATOM 2275 N N . THR A 1 296 ? -22.913 -0.123 25.800 1.00 86.00 296 THR A N 1
ATOM 2276 C CA . THR A 1 296 ? -22.343 -0.809 26.966 1.00 86.00 296 THR A CA 1
ATOM 2277 C C . THR A 1 296 ? -21.082 -0.111 27.472 1.00 86.00 296 THR A C 1
ATOM 2279 O O . THR A 1 296 ? -20.935 0.093 28.674 1.00 86.00 296 THR A O 1
ATOM 2282 N N . LEU A 1 297 ? -20.179 0.307 26.578 1.00 85.12 297 LEU A N 1
ATOM 2283 C CA . LEU A 1 297 ? -18.981 1.055 26.968 1.00 85.12 297 LEU A CA 1
ATOM 2284 C C . LEU A 1 297 ? -19.337 2.403 27.605 1.00 85.12 297 LEU A C 1
ATOM 2286 O O . LEU A 1 297 ? -18.769 2.757 28.636 1.00 85.12 297 LEU A O 1
ATOM 2290 N N . ALA A 1 298 ? -20.294 3.139 27.034 1.00 83.62 298 ALA A N 1
ATOM 2291 C CA . ALA A 1 298 ? -20.751 4.412 27.585 1.00 83.62 298 ALA A CA 1
ATOM 2292 C C . ALA A 1 298 ? -21.392 4.241 28.973 1.00 83.62 298 ALA A C 1
ATOM 2294 O O . ALA A 1 298 ? -21.128 5.036 29.875 1.00 83.62 298 ALA A O 1
ATOM 2295 N N . GLU A 1 299 ? -22.187 3.187 29.164 1.00 85.19 299 GLU A N 1
ATOM 2296 C CA . GLU A 1 299 ? -22.785 2.843 30.454 1.00 85.19 299 GLU A CA 1
ATOM 2297 C C . GLU A 1 299 ? -21.716 2.483 31.494 1.00 85.19 299 GLU A C 1
ATOM 2299 O O . GLU A 1 299 ? -21.749 2.994 32.614 1.00 85.19 299 GLU A O 1
ATOM 2304 N N . SER A 1 300 ? -20.724 1.670 31.122 1.00 84.12 300 SER A N 1
ATOM 2305 C CA . SER A 1 300 ? -19.605 1.328 32.006 1.00 84.12 300 SER A CA 1
ATOM 2306 C C . SER A 1 300 ? -18.776 2.555 32.397 1.00 84.12 300 SER A C 1
ATOM 2308 O O . SER A 1 300 ? -18.426 2.697 33.565 1.00 84.12 300 SER A O 1
ATOM 2310 N N . ILE A 1 301 ? -18.516 3.485 31.470 1.00 83.19 301 ILE A N 1
ATOM 2311 C CA . ILE A 1 301 ? -17.836 4.755 31.784 1.00 83.19 301 ILE A CA 1
ATOM 2312 C C . ILE A 1 301 ? -18.672 5.596 32.755 1.00 83.19 301 ILE A C 1
ATOM 2314 O O . ILE A 1 301 ? -18.125 6.166 33.697 1.00 83.19 301 ILE A O 1
ATOM 2318 N N . MET A 1 302 ? -19.992 5.674 32.552 1.00 81.12 302 MET A N 1
ATOM 2319 C CA . MET A 1 302 ? -20.881 6.407 33.458 1.00 81.12 302 MET A CA 1
ATOM 2320 C C . MET A 1 302 ? -20.894 5.806 34.866 1.00 81.12 302 MET A C 1
ATOM 2322 O O . MET A 1 302 ? -20.883 6.565 35.829 1.00 81.12 302 MET A O 1
ATOM 2326 N N . LYS A 1 303 ? -20.849 4.474 34.994 1.00 81.31 303 LYS A N 1
ATOM 2327 C CA . LYS A 1 303 ? -20.733 3.783 36.291 1.00 81.31 303 LYS A CA 1
ATOM 2328 C C . LYS A 1 303 ? -19.386 4.019 36.977 1.00 81.31 303 LYS A C 1
ATOM 2330 O O . LYS A 1 303 ? -19.333 4.056 38.199 1.00 81.31 303 LYS A O 1
ATOM 2335 N N . LEU A 1 304 ? -18.311 4.168 36.203 1.00 79.38 304 LEU A N 1
ATOM 2336 C CA . LEU A 1 304 ? -16.966 4.433 36.726 1.00 79.38 304 LEU A CA 1
ATOM 2337 C C . LEU A 1 304 ? -16.761 5.894 37.148 1.00 79.38 304 LEU A C 1
ATOM 2339 O O . LEU A 1 304 ? -15.876 6.173 37.955 1.00 79.38 304 LEU A O 1
ATOM 2343 N N . LYS A 1 305 ? -17.540 6.833 36.598 1.00 78.50 305 LYS A N 1
ATOM 2344 C CA . LYS A 1 305 ? -17.389 8.261 36.884 1.00 78.50 305 LYS A CA 1
ATOM 2345 C C . LYS A 1 305 ? -17.834 8.560 38.326 1.00 78.50 305 LYS A C 1
ATOM 2347 O O . LYS A 1 305 ? -18.988 8.296 38.657 1.00 78.50 305 LYS A O 1
ATOM 2352 N N . PRO A 1 306 ? -16.977 9.164 39.170 1.00 72.44 306 PRO A N 1
ATOM 2353 C CA . PRO A 1 306 ? -17.359 9.513 40.532 1.00 72.44 306 PRO A CA 1
ATOM 2354 C C . PRO A 1 306 ? -18.500 10.538 40.528 1.00 72.44 306 PRO A C 1
ATOM 2356 O O . PRO A 1 306 ? -18.497 11.498 39.748 1.00 72.44 306 PRO A O 1
ATOM 2359 N N . SER A 1 307 ? -19.484 10.327 41.403 1.00 66.00 307 SER A N 1
ATOM 2360 C CA . SER A 1 307 ? -20.604 11.251 41.587 1.00 66.00 307 SER A CA 1
ATOM 2361 C C . S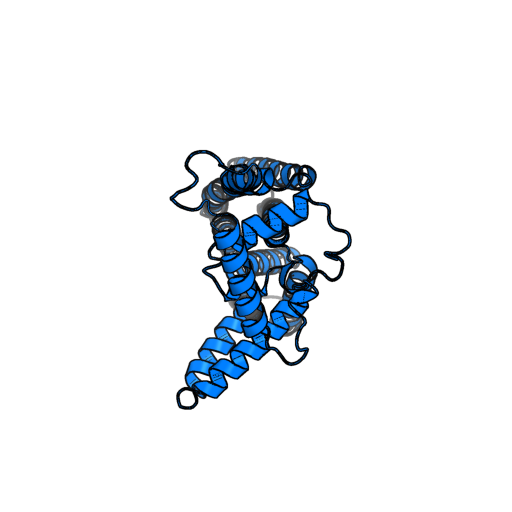ER A 1 307 ? -20.109 12.546 42.235 1.00 66.00 307 SER A C 1
ATOM 2363 O O . SER A 1 307 ? -19.250 12.514 43.113 1.00 66.00 307 SER A O 1
ATOM 2365 N N . HIS A 1 308 ? -20.656 13.694 41.820 1.00 58.19 308 HIS A N 1
ATOM 2366 C CA . HIS A 1 308 ? -20.206 15.036 42.235 1.00 58.19 308 HIS A CA 1
ATOM 2367 C C . HIS A 1 308 ? -20.180 15.272 43.762 1.00 58.19 308 HIS A C 1
ATOM 2369 O O . HIS A 1 308 ? -19.510 16.201 44.207 1.00 58.19 308 HIS A O 1
ATOM 2375 N N . ASP A 1 309 ? -20.879 14.439 44.537 1.00 54.81 309 ASP A N 1
ATOM 2376 C CA . ASP A 1 309 ? -21.025 14.533 45.995 1.00 54.81 309 ASP A CA 1
ATOM 2377 C C . ASP A 1 309 ? -20.029 13.646 46.778 1.00 54.81 309 ASP A C 1
ATOM 2379 O O . ASP A 1 309 ? -19.823 13.816 47.978 1.00 54.81 309 ASP A O 1
ATOM 2383 N N . GLU A 1 310 ? -19.331 12.723 46.107 1.00 55.19 310 GLU A N 1
ATOM 2384 C CA . GLU A 1 310 ? -18.341 11.834 46.725 1.00 55.19 310 GLU A CA 1
ATOM 2385 C C . GLU A 1 310 ? -16.918 12.376 46.542 1.00 55.19 310 GLU A C 1
ATOM 2387 O O . GLU A 1 310 ? -16.025 11.730 45.994 1.00 55.19 310 GLU A O 1
ATOM 2392 N N . ALA A 1 311 ? -16.657 13.569 47.080 1.00 51.94 311 ALA A N 1
ATOM 2393 C CA . ALA A 1 311 ? -15.321 14.182 47.117 1.00 51.94 311 ALA A CA 1
ATOM 2394 C C . ALA A 1 311 ? -14.275 13.396 47.958 1.00 51.94 311 ALA A C 1
ATOM 2396 O O . ALA A 1 311 ? -13.196 13.910 48.252 1.00 51.94 311 ALA A O 1
ATOM 2397 N N . LYS A 1 312 ? -14.570 12.150 48.358 1.00 48.19 312 LYS A N 1
ATOM 2398 C CA . LYS A 1 312 ? -13.704 11.274 49.165 1.00 48.19 312 LYS A CA 1
ATOM 2399 C C . LYS A 1 312 ? -13.409 9.898 48.559 1.00 48.19 312 LYS A C 1
ATOM 2401 O O . LYS A 1 312 ? -12.653 9.148 49.168 1.00 48.19 312 LYS A O 1
ATOM 2406 N N . GLY A 1 313 ? -13.932 9.566 47.379 1.00 53.44 313 GLY A N 1
ATOM 2407 C CA . GLY A 1 313 ? -13.826 8.213 46.827 1.00 53.44 313 GLY A CA 1
ATOM 2408 C C . GLY A 1 313 ? -13.400 8.176 45.368 1.00 53.44 313 GLY A C 1
ATOM 2409 O O . GLY A 1 313 ? -14.144 7.679 44.535 1.00 53.44 313 GLY A O 1
ATOM 2410 N N . ILE A 1 314 ? -12.209 8.679 45.025 1.00 62.16 314 ILE A N 1
ATOM 2411 C CA . ILE A 1 314 ? -11.615 8.346 43.721 1.00 62.16 314 ILE A CA 1
ATOM 2412 C C . ILE A 1 314 ? -11.248 6.854 43.774 1.00 62.16 314 ILE A C 1
ATOM 2414 O O . ILE A 1 314 ? -10.194 6.483 44.312 1.00 62.16 314 ILE A O 1
ATOM 2418 N N . THR A 1 315 ? -12.153 6.016 43.267 1.00 72.12 315 THR A N 1
ATOM 2419 C CA . THR A 1 315 ? -12.005 4.561 43.173 1.00 72.12 315 THR A CA 1
ATOM 2420 C C . THR A 1 315 ? -10.707 4.204 42.445 1.00 72.12 315 THR A C 1
ATOM 2422 O O . THR A 1 315 ? -10.202 4.971 41.614 1.00 72.12 315 THR A O 1
ATOM 2425 N N . GLU A 1 316 ? -10.094 3.079 42.813 1.00 70.62 316 GLU A N 1
ATOM 2426 C CA . GLU A 1 316 ? -8.832 2.634 42.205 1.00 70.62 316 GLU A CA 1
ATOM 2427 C C . GLU A 1 316 ? -9.030 2.351 40.709 1.00 70.62 316 GLU A C 1
ATOM 2429 O O . GLU A 1 316 ? -8.177 2.672 39.886 1.00 70.62 316 GLU A O 1
ATOM 2434 N N . GLU A 1 317 ? -10.229 1.904 40.348 1.00 74.06 317 GLU A N 1
ATOM 2435 C CA . GLU A 1 317 ? -10.710 1.675 38.993 1.00 74.06 317 GLU A CA 1
ATOM 2436 C C . GLU A 1 317 ? -10.800 2.977 38.179 1.00 74.06 317 GLU A C 1
ATOM 2438 O O . GLU A 1 317 ? -10.360 3.020 37.030 1.00 74.06 317 GLU A O 1
ATOM 2443 N N . TRP A 1 318 ? -11.300 4.076 38.765 1.00 77.06 318 TRP A N 1
ATOM 2444 C CA . TRP A 1 318 ? -11.325 5.386 38.097 1.00 77.06 318 TRP A CA 1
ATOM 2445 C C . TRP A 1 318 ? -9.921 5.990 37.950 1.00 77.06 318 TRP A C 1
ATOM 2447 O O . TRP A 1 318 ? -9.637 6.671 36.959 1.00 77.06 318 TRP A O 1
ATOM 2457 N N . ARG A 1 319 ? -9.013 5.723 38.902 1.00 73.19 319 ARG A N 1
ATOM 2458 C CA . ARG A 1 319 ? -7.590 6.079 38.756 1.00 73.19 319 ARG A CA 1
ATOM 2459 C C . ARG A 1 319 ? -6.932 5.285 37.639 1.00 73.19 319 ARG A C 1
ATOM 2461 O O . ARG A 1 319 ? -6.236 5.881 36.828 1.00 73.19 319 ARG A O 1
ATOM 2468 N N . HIS A 1 320 ? -7.186 3.982 37.576 1.00 72.69 320 HIS A N 1
ATOM 2469 C CA . HIS A 1 320 ? -6.660 3.111 36.533 1.00 72.69 320 HIS A CA 1
ATOM 2470 C C . HIS A 1 320 ? -7.161 3.522 35.140 1.00 72.69 320 HIS A C 1
ATOM 2472 O O . HIS A 1 320 ? -6.377 3.593 34.201 1.00 72.69 320 HIS A O 1
ATOM 2478 N N . PHE A 1 321 ? -8.441 3.886 35.013 1.00 71.56 321 PHE A N 1
ATOM 2479 C CA . PHE A 1 321 ? -9.015 4.379 33.757 1.00 71.56 321 PHE A CA 1
ATOM 2480 C C . PHE A 1 321 ? -8.360 5.678 33.247 1.00 71.56 321 PHE A C 1
ATOM 2482 O O . PHE A 1 321 ? -8.209 5.853 32.038 1.00 71.56 321 PHE A O 1
ATOM 2489 N N . ASN A 1 322 ? -7.978 6.591 34.149 1.00 71.69 322 ASN A N 1
ATOM 2490 C CA . ASN A 1 322 ? -7.377 7.886 33.797 1.00 71.69 322 ASN A CA 1
ATOM 2491 C C . ASN A 1 322 ? -5.838 7.878 33.709 1.00 71.69 322 ASN A C 1
ATOM 2493 O O . ASN A 1 322 ? -5.264 8.921 33.390 1.00 71.69 322 ASN A O 1
ATOM 2497 N N . ALA A 1 323 ? -5.179 6.751 34.002 1.00 69.06 323 ALA A N 1
ATOM 2498 C CA . ALA A 1 323 ? -3.724 6.589 33.915 1.00 69.06 323 ALA A CA 1
ATOM 2499 C C . ALA A 1 323 ? -3.250 6.317 32.472 1.00 69.06 323 ALA A C 1
ATOM 2501 O O . ALA A 1 323 ? -2.303 6.992 32.021 1.00 69.06 323 ALA A O 1
#

Sequence (323 aa):
MSVLQVAVYAFTLWMGLYMLERAWHKPGMRYAGLGLLIYAIGLASVSLADSAGQRVTWQPYVALLTVPLWALALPNLHQMAQTISKTRRVLILAYLGAAFFLMTTMMILIPQHILANTDLLVALSIDLVLMGFAIAWINARDDGEALLPDALRSLLLAGGGCLIFGGQIALILLVQAESSAAFRLLLFETLTSVIILVVFSRQIAAAVDGIVYRSAPDLRVSRAALRDAATQVARSDPSLSLATIDNEEFDRLTRRTLSNMNHPQRLVASPLMKLPFLAVDDELGSLERAQRLRETLAESIMKLKPSHDEAKGITEEWRHFNA

pLDDT: mean 80.51, std 11.77, range [48.19, 98.19]

Radius of gyration: 23.98 Å; chains: 1; bounding box: 64×33×81 Å